Protein AF-A0A8T1VBS4-F1 (afdb_monomer_lite)

Sequence (219 aa):
MSSRSAPGSASKKKRKPLTSLSMLAPSSSMKAGGSSAQPIDLSRSASSTPKATPLKPLSARLLLPDRPVTYTPVDARPRRGSPGDVSEASTSEAVPPPHTWRDTRLDVRELMRAGAPFWDAVTEASEKRVRHNRFDRRELIRMVTSVIYCGMLDSTPWFAYVPEKYFDFGAQRVQSSSLDKSPPRWDSLPTHRSLSDSDSDSFMSWISSEASDDDSNDK

Radius of gyration: 33.37 Å; chains: 1; bounding box: 74×83×126 Å

Foldseek 3Di:
DDDDDDDDDDDDDDDDDDDDDDDDDDDDDDDDDDDDDDPPPPPPPPVPPPDADDADDLVVLLPFDLAAPQADADPADADDDDAAPDDLVVLQVLDDPPDGPLLDALQLSSVVSNVDRNVRSLVVQQDLDADRNSHDLVSLLLNSLQCSRQNCQNVGNNNSHHDPVSSVSSSCQSNDPPVPGRRRHHDHGDDPPDPPCVVVVVVVVVVVVVPPPDDDDDD

Secondary structure (DSSP, 8-state):
---------------------------------------------------PPPPPPHHHHHTS--S-SS-----PPPBPSSS-SS-HHHHHHTSPTT--TTTS-HHHHHHHHTT--HHHHHHHHHSSS--TTTSBHHHHHHHHHHHHHHT-STTSGGGGGS-HHHHHHHHHHHH-TT--SPPPP-PPPPP-----THHHHHHHHHHHHHT--------

pLDDT: mean 75.81, std 22.53, range [29.44, 96.94]

Structure (mmCIF, N/CA/C/O backbone):
data_AF-A0A8T1VBS4-F1
#
_entry.id   AF-A0A8T1VBS4-F1
#
loop_
_atom_site.group_PDB
_atom_site.id
_atom_site.type_symbol
_atom_site.label_atom_id
_atom_site.label_alt_id
_atom_site.label_comp_id
_atom_site.label_asym_id
_atom_site.label_entity_id
_atom_site.label_seq_id
_atom_site.pdbx_PDB_ins_code
_atom_site.Cartn_x
_atom_site.Cartn_y
_atom_site.Cartn_z
_atom_site.occupancy
_atom_site.B_iso_or_equiv
_atom_site.auth_seq_id
_atom_site.auth_comp_id
_atom_site.auth_asym_id
_atom_site.auth_atom_id
_atom_site.pdbx_PDB_model_num
ATOM 1 N N . MET A 1 1 ? 24.340 -41.731 60.147 1.00 39.44 1 MET A N 1
ATOM 2 C CA . MET A 1 1 ? 25.758 -42.110 59.957 1.00 39.44 1 MET A CA 1
ATOM 3 C C . MET A 1 1 ? 26.129 -41.594 58.568 1.00 39.44 1 MET A C 1
ATOM 5 O O . MET A 1 1 ? 25.568 -42.085 57.606 1.00 39.44 1 MET A O 1
ATOM 9 N N . SER A 1 2 ? 26.686 -40.382 58.441 1.00 40.34 2 SER A N 1
ATOM 10 C CA . SER A 1 2 ? 28.135 -40.083 58.539 1.00 40.34 2 SER A CA 1
ATOM 11 C C . SER A 1 2 ? 28.906 -40.853 57.449 1.00 40.34 2 SER A C 1
ATOM 13 O O . SER A 1 2 ? 28.834 -42.070 57.460 1.00 40.34 2 SER A O 1
ATOM 15 N N . SER A 1 3 ? 29.655 -40.280 56.496 1.00 40.97 3 SER A N 1
ATOM 16 C CA . SER A 1 3 ? 30.345 -38.983 56.436 1.00 40.97 3 SER A CA 1
ATOM 17 C C . SER A 1 3 ? 31.031 -38.763 55.064 1.00 40.97 3 SER A C 1
ATOM 19 O O . SER A 1 3 ? 31.517 -39.736 54.503 1.00 40.97 3 SER A O 1
ATOM 21 N N . ARG A 1 4 ? 31.226 -37.472 54.696 1.00 38.75 4 ARG A N 1
ATOM 22 C CA . ARG A 1 4 ? 32.442 -36.835 54.090 1.00 38.75 4 ARG A CA 1
ATOM 23 C C . ARG A 1 4 ? 32.839 -37.186 52.635 1.00 38.75 4 ARG A C 1
ATOM 25 O O . ARG A 1 4 ? 32.655 -38.307 52.209 1.00 38.75 4 ARG A O 1
ATOM 32 N N . SER A 1 5 ? 33.453 -36.328 51.805 1.00 39.84 5 SER A N 1
ATOM 33 C CA . SER A 1 5 ? 33.999 -34.954 51.889 1.00 39.84 5 SER A CA 1
ATOM 34 C C . SER A 1 5 ? 34.273 -34.423 50.454 1.00 39.84 5 SER A C 1
ATOM 36 O O . SER A 1 5 ? 34.592 -35.211 49.571 1.00 39.84 5 SER A O 1
ATOM 38 N N . ALA A 1 6 ? 34.207 -33.098 50.244 1.00 41.03 6 ALA A N 1
ATOM 39 C CA . ALA A 1 6 ? 34.775 -32.332 49.101 1.00 41.03 6 ALA A CA 1
ATOM 40 C C . ALA A 1 6 ? 36.261 -31.932 49.403 1.00 41.03 6 ALA A C 1
ATOM 42 O O . ALA A 1 6 ? 36.771 -32.497 50.376 1.00 41.03 6 ALA A O 1
ATOM 43 N N . PRO A 1 7 ? 36.970 -30.938 48.778 1.00 51.31 7 PRO A N 1
ATOM 44 C CA . PRO A 1 7 ? 36.738 -30.068 47.593 1.00 51.31 7 PRO A CA 1
ATOM 45 C C . PRO A 1 7 ? 38.018 -29.750 46.732 1.00 51.31 7 PRO A C 1
ATOM 47 O O . PRO A 1 7 ? 39.112 -30.226 47.013 1.00 51.31 7 PRO A O 1
ATOM 50 N N . GLY A 1 8 ? 37.913 -28.837 45.747 1.00 30.97 8 GLY A N 1
ATOM 51 C CA . GLY A 1 8 ? 39.036 -28.049 45.180 1.00 30.97 8 GLY A CA 1
ATOM 52 C C . GLY A 1 8 ? 38.796 -27.652 43.711 1.00 30.97 8 GLY A C 1
ATOM 53 O O . GLY A 1 8 ? 38.319 -28.471 42.947 1.00 30.97 8 GLY A O 1
ATOM 54 N N . SER A 1 9 ? 39.058 -26.446 43.200 1.00 36.69 9 SER A N 1
ATOM 55 C CA . SER A 1 9 ? 39.728 -25.266 43.740 1.00 36.69 9 SER A CA 1
ATOM 56 C C . SER A 1 9 ? 39.273 -24.012 42.973 1.00 36.69 9 SER A C 1
ATOM 58 O O . SER A 1 9 ? 38.882 -24.075 41.809 1.00 36.69 9 SER A O 1
ATOM 60 N N . ALA A 1 10 ? 39.326 -22.870 43.653 1.00 38.56 10 ALA A N 1
ATOM 61 C CA . ALA A 1 10 ? 38.987 -21.544 43.155 1.00 38.56 10 ALA A CA 1
ATOM 62 C C . ALA A 1 10 ? 40.223 -20.821 42.595 1.00 38.56 10 ALA A C 1
ATOM 64 O O . ALA A 1 10 ? 41.311 -20.986 43.136 1.00 38.56 10 ALA A O 1
ATOM 65 N N . SER A 1 11 ? 40.028 -19.897 41.647 1.00 41.53 11 SER A N 1
ATOM 66 C CA . SER A 1 11 ? 40.979 -18.801 41.410 1.00 41.53 11 SER A CA 1
ATOM 67 C C . SER A 1 11 ? 40.260 -17.456 41.365 1.00 41.53 11 SER A C 1
ATOM 69 O O . SER A 1 11 ? 39.277 -17.247 40.660 1.00 41.53 11 SER A O 1
ATOM 71 N N . LYS A 1 12 ? 40.750 -16.564 42.224 1.00 41.03 12 LYS A N 1
ATOM 72 C CA . LYS A 1 12 ? 40.219 -15.260 42.622 1.00 41.03 12 LYS A CA 1
ATOM 73 C C . LYS A 1 12 ? 41.040 -14.136 41.977 1.00 41.03 12 LYS A C 1
ATOM 75 O O . LYS A 1 12 ? 42.257 -14.224 41.955 1.00 41.03 12 LYS A O 1
ATOM 80 N N . LYS A 1 13 ? 40.344 -13.021 41.710 1.00 40.41 13 LYS A N 1
ATOM 81 C CA . LYS A 1 13 ? 40.754 -11.610 41.915 1.00 40.41 13 LYS A CA 1
ATOM 82 C C . LYS A 1 13 ? 41.977 -11.072 41.146 1.00 40.41 13 LYS A C 1
ATOM 84 O O . LYS A 1 13 ? 43.098 -11.447 41.450 1.00 40.41 13 LYS A O 1
ATOM 89 N N . LYS A 1 14 ? 41.790 -9.905 40.509 1.00 42.44 14 LYS A N 1
ATOM 90 C CA . LYS A 1 14 ? 42.261 -8.623 41.087 1.00 42.44 14 LYS A CA 1
ATOM 91 C C . LYS A 1 14 ? 41.573 -7.410 40.449 1.00 42.44 14 LYS A C 1
ATOM 93 O O . LYS A 1 14 ? 41.283 -7.394 39.264 1.00 42.44 14 LYS A O 1
ATOM 98 N N . ARG A 1 15 ? 41.272 -6.415 41.287 1.00 42.59 15 ARG A N 1
ATOM 99 C CA . ARG A 1 15 ? 40.640 -5.124 40.975 1.00 42.59 15 ARG A CA 1
ATOM 100 C C . ARG A 1 15 ? 41.685 -4.008 41.144 1.00 42.59 15 ARG A C 1
ATOM 102 O O . ARG A 1 15 ? 42.408 -4.084 42.134 1.00 42.59 15 ARG A O 1
ATOM 109 N N . LYS A 1 16 ? 41.554 -2.943 40.325 1.00 42.84 16 LYS A N 1
ATOM 110 C CA . LYS A 1 16 ? 41.879 -1.507 40.586 1.00 42.84 16 LYS A CA 1
ATOM 111 C C . LYS A 1 16 ? 43.382 -1.130 40.700 1.00 42.84 16 LYS A C 1
ATOM 113 O O . LYS A 1 16 ? 44.160 -2.031 40.992 1.00 42.84 16 LYS A O 1
ATOM 118 N N . PRO A 1 17 ? 43.803 0.155 40.521 1.00 46.50 17 PRO A N 1
ATOM 119 C CA . PRO A 1 17 ? 43.036 1.401 40.736 1.00 46.50 17 PRO A CA 1
ATOM 120 C C . PRO A 1 17 ? 43.201 2.554 39.709 1.00 46.50 17 PRO A C 1
ATOM 122 O O . PRO A 1 17 ? 43.950 2.469 38.746 1.00 46.50 17 PRO A O 1
ATOM 125 N N . LEU A 1 18 ? 42.426 3.620 39.965 1.00 46.25 18 LEU A N 1
ATOM 126 C CA . LEU A 1 18 ? 42.502 4.979 39.410 1.00 46.25 18 LEU A CA 1
ATOM 127 C C . LEU A 1 18 ? 43.705 5.739 39.996 1.00 46.25 18 LEU A C 1
ATOM 129 O O . LEU A 1 18 ? 43.955 5.622 41.197 1.00 46.25 18 LEU A O 1
ATOM 133 N N . THR A 1 19 ? 44.331 6.603 39.195 1.00 42.88 19 THR A N 1
ATOM 134 C CA . THR A 1 19 ? 45.266 7.638 39.666 1.00 42.88 19 THR A CA 1
ATOM 135 C C . THR A 1 19 ? 45.012 8.947 38.920 1.00 42.88 19 THR A C 1
ATOM 137 O O . THR A 1 19 ? 44.577 8.948 37.772 1.00 42.88 19 THR A O 1
ATOM 140 N N . SER A 1 20 ? 45.229 10.049 39.628 1.00 34.66 20 SER A N 1
ATOM 141 C CA . SER A 1 20 ? 44.733 11.401 39.381 1.00 34.66 20 SER A CA 1
ATOM 142 C C . SER A 1 20 ? 45.892 12.413 39.329 1.00 34.66 20 SER A C 1
ATOM 144 O O . SER A 1 20 ? 46.939 12.142 39.908 1.00 34.66 20 SER A O 1
ATOM 146 N N . LEU A 1 21 ? 45.609 13.590 38.747 1.00 39.00 21 LEU A N 1
ATOM 147 C CA . LEU A 1 21 ? 46.205 14.930 38.956 1.00 39.00 21 LEU A CA 1
ATOM 148 C C . LEU A 1 21 ? 47.600 15.292 38.373 1.00 39.00 21 LEU A C 1
ATOM 150 O O . LEU A 1 21 ? 48.641 14.950 38.915 1.00 39.00 21 LEU A O 1
ATOM 154 N N . SER A 1 22 ? 47.525 16.190 37.377 1.00 35.88 22 SER A N 1
ATOM 155 C CA . SER A 1 22 ? 48.050 17.576 37.374 1.00 35.88 22 SER A CA 1
ATOM 156 C C . SER A 1 22 ? 49.455 17.947 36.872 1.00 35.88 22 SER A C 1
ATOM 158 O O . SER A 1 22 ? 50.458 17.347 37.230 1.00 35.88 22 SER A O 1
ATOM 160 N N . MET A 1 23 ? 49.441 19.129 36.226 1.00 35.50 23 MET A N 1
ATOM 161 C CA . MET A 1 23 ? 50.375 20.269 36.299 1.00 35.50 23 MET A CA 1
ATOM 162 C C . MET A 1 23 ? 51.338 20.549 35.120 1.00 35.50 23 MET A C 1
ATOM 164 O O . MET A 1 23 ? 52.154 19.721 34.741 1.00 35.50 23 MET A O 1
ATOM 168 N N . LEU A 1 24 ? 51.295 21.839 34.730 1.00 36.97 24 LEU A N 1
ATOM 169 C CA . LEU A 1 24 ? 52.357 22.747 34.249 1.00 36.97 24 LEU A CA 1
ATOM 170 C C . LEU A 1 24 ? 52.541 22.997 32.737 1.00 36.97 24 LEU A C 1
ATOM 172 O O . LEU A 1 24 ? 52.867 22.124 31.942 1.00 36.97 24 LEU A O 1
ATOM 176 N N . ALA A 1 25 ? 52.383 24.285 32.404 1.00 40.47 25 ALA A N 1
ATOM 177 C CA . ALA A 1 25 ? 52.847 24.972 31.201 1.00 40.47 25 ALA A CA 1
ATOM 178 C C . ALA A 1 25 ? 54.388 25.084 31.156 1.00 40.47 25 ALA A C 1
ATOM 180 O O . ALA A 1 25 ? 55.057 24.851 32.165 1.00 40.47 25 ALA A O 1
ATOM 181 N N . PRO A 1 26 ? 54.949 25.554 30.027 1.00 44.84 26 PRO A N 1
ATOM 182 C CA . PRO A 1 26 ? 55.538 26.895 30.069 1.00 44.84 26 PRO A CA 1
ATOM 183 C C . PRO A 1 26 ? 55.244 27.773 28.837 1.00 44.84 26 PRO A C 1
ATOM 185 O O . PRO A 1 26 ? 54.874 27.315 27.761 1.00 44.84 26 PRO A O 1
ATOM 188 N N . SER A 1 27 ? 55.430 29.073 29.063 1.00 35.38 27 SER A N 1
ATOM 189 C CA . SER A 1 27 ? 55.359 30.197 28.126 1.00 35.38 27 SER A CA 1
ATOM 190 C C . SER A 1 27 ? 56.687 30.402 27.384 1.00 35.38 27 SER A C 1
ATOM 192 O O . SER A 1 27 ? 57.745 30.244 27.989 1.00 35.38 27 SER A O 1
ATOM 194 N N . SER A 1 28 ? 56.637 30.849 26.124 1.00 35.75 28 SER A N 1
ATOM 195 C CA . SER A 1 28 ? 57.655 31.739 25.541 1.00 35.75 28 SER A CA 1
ATOM 196 C C . SER A 1 28 ? 57.111 32.460 24.300 1.00 35.75 28 SER A C 1
ATOM 198 O O . SER A 1 28 ? 56.773 31.847 23.293 1.00 35.75 28 SER A O 1
ATOM 200 N N . SER A 1 29 ? 57.059 33.784 24.425 1.00 34.34 29 SER A N 1
ATOM 201 C CA . SER A 1 29 ? 56.726 34.841 23.458 1.00 34.34 29 SER A CA 1
ATOM 202 C C . SER A 1 29 ? 57.630 34.851 22.217 1.00 34.34 29 SER A C 1
ATOM 204 O O . SER A 1 29 ? 58.771 34.464 22.386 1.00 34.34 29 SER A O 1
ATOM 206 N N . MET A 1 30 ? 57.168 35.339 21.048 1.00 37.66 30 MET A N 1
ATOM 207 C CA . MET A 1 30 ? 57.849 36.281 20.116 1.00 37.66 30 MET A CA 1
ATOM 208 C C . MET A 1 30 ? 56.805 36.820 19.103 1.00 37.66 30 MET A C 1
ATOM 210 O O . MET A 1 30 ? 55.855 36.126 18.754 1.00 37.66 30 MET A O 1
ATOM 214 N N . LYS A 1 31 ? 56.964 38.063 18.636 1.00 33.16 31 LYS A N 1
ATOM 215 C CA . LYS A 1 31 ? 55.944 38.916 17.993 1.00 33.16 31 LYS A CA 1
ATOM 216 C C . LYS A 1 31 ? 56.292 39.240 16.522 1.00 33.16 31 LYS A C 1
ATOM 218 O O . LYS A 1 31 ? 57.464 39.394 16.211 1.00 33.16 31 LYS A O 1
ATOM 223 N N . ALA A 1 32 ? 55.241 39.535 15.742 1.00 30.94 32 ALA A N 1
ATOM 224 C CA . ALA A 1 32 ? 55.148 40.470 14.598 1.00 30.94 32 ALA A CA 1
ATOM 225 C C . ALA A 1 32 ? 55.436 40.001 13.150 1.00 30.94 32 ALA A C 1
ATOM 227 O O . ALA A 1 32 ? 56.453 39.388 12.859 1.00 30.94 32 ALA A O 1
ATOM 228 N N . GLY A 1 33 ? 54.563 40.459 12.235 1.00 29.44 33 GLY A N 1
ATOM 229 C CA . GLY A 1 33 ? 54.845 40.651 10.802 1.00 29.44 33 GLY A CA 1
ATOM 230 C C . GLY A 1 33 ? 53.777 40.072 9.872 1.00 29.44 33 GLY A C 1
ATOM 231 O O . GLY A 1 33 ? 53.717 38.864 9.707 1.00 29.44 33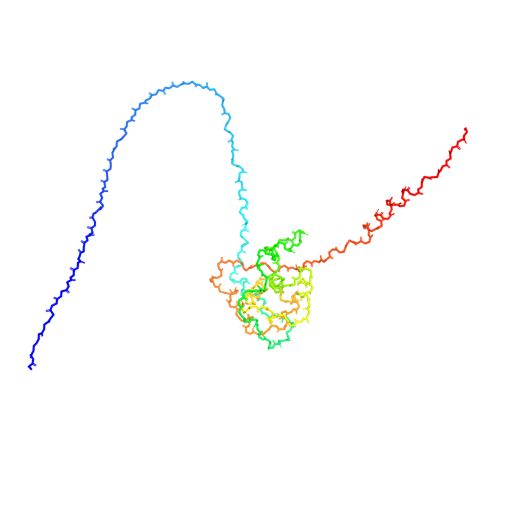 GLY A O 1
ATOM 232 N N . GLY A 1 34 ? 52.915 40.914 9.293 1.00 32.38 34 GLY A N 1
ATOM 233 C CA . GLY A 1 34 ? 51.738 40.495 8.521 1.00 32.38 34 GLY A CA 1
ATOM 234 C C . GLY A 1 34 ? 51.971 40.250 7.027 1.00 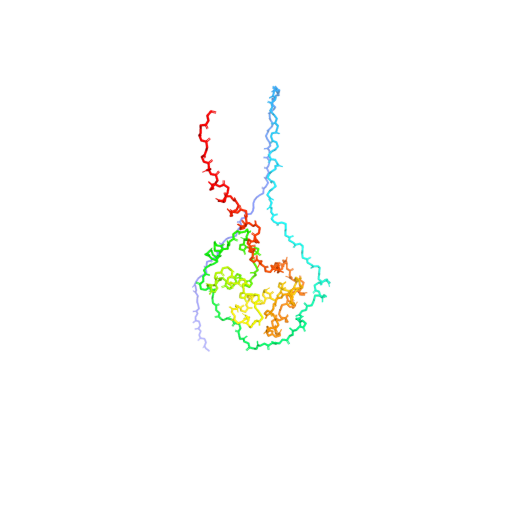32.38 34 GLY A C 1
ATOM 235 O O . GLY A 1 34 ? 52.971 40.688 6.477 1.00 32.38 34 GLY A O 1
ATOM 236 N N . SER A 1 35 ? 50.999 39.597 6.379 1.00 34.41 35 SER A N 1
ATOM 237 C CA . SER A 1 35 ? 50.414 39.987 5.083 1.00 34.41 35 SER A CA 1
ATOM 238 C C . SER A 1 35 ? 49.360 38.956 4.644 1.00 34.41 35 SER A C 1
ATOM 240 O O . SER A 1 35 ? 49.640 37.766 4.570 1.00 34.41 35 SER A O 1
ATOM 242 N N . SER A 1 36 ? 48.146 39.450 4.382 1.00 45.50 36 SER A N 1
ATOM 243 C CA . SER A 1 36 ? 47.132 38.943 3.443 1.00 45.50 36 SER A CA 1
ATOM 244 C C . SER A 1 36 ? 47.037 37.428 3.175 1.00 45.50 36 SER A C 1
ATOM 246 O O . SER A 1 36 ? 47.678 36.909 2.264 1.00 45.50 36 SER A O 1
ATOM 248 N N . ALA A 1 37 ? 46.062 36.770 3.804 1.00 42.84 37 ALA A N 1
ATOM 249 C CA . ALA A 1 37 ? 45.349 35.651 3.186 1.00 42.84 37 ALA A CA 1
ATOM 250 C C . ALA A 1 37 ? 43.902 35.630 3.701 1.00 42.84 37 ALA A C 1
ATOM 252 O O . ALA A 1 37 ? 43.653 35.514 4.899 1.00 42.84 37 ALA A O 1
ATOM 253 N N . GLN A 1 38 ? 42.956 35.818 2.782 1.00 55.94 38 GLN A N 1
ATOM 254 C CA . GLN A 1 38 ? 41.514 35.731 3.010 1.00 55.94 38 GLN A CA 1
ATOM 255 C C . GLN A 1 38 ? 41.165 34.395 3.692 1.00 55.94 38 GLN A C 1
ATOM 257 O O . GLN A 1 38 ? 41.613 33.353 3.202 1.00 55.94 38 GLN A O 1
ATOM 262 N N . PRO A 1 39 ? 40.357 34.361 4.769 1.00 47.53 39 PRO A N 1
ATOM 263 C CA . PRO A 1 39 ? 39.786 33.105 5.217 1.00 47.53 39 PRO A CA 1
ATOM 264 C C . PRO A 1 39 ? 38.728 32.695 4.191 1.00 47.53 39 PRO A C 1
ATOM 266 O O . PRO A 1 39 ? 37.644 33.269 4.123 1.00 47.53 39 PRO A O 1
ATOM 269 N N . ILE A 1 40 ? 39.061 31.715 3.357 1.00 59.38 40 ILE A N 1
ATOM 270 C CA . ILE A 1 40 ? 38.069 30.935 2.619 1.00 59.38 40 ILE A CA 1
ATOM 271 C C . ILE A 1 40 ? 37.108 30.322 3.640 1.00 59.38 40 ILE A C 1
ATOM 273 O O . ILE A 1 40 ? 37.422 29.333 4.302 1.00 59.38 40 ILE A O 1
ATOM 277 N N . ASP A 1 41 ? 35.942 30.944 3.790 1.00 47.19 41 ASP A N 1
ATOM 278 C CA . ASP A 1 41 ? 34.824 30.361 4.512 1.00 47.19 41 ASP A CA 1
ATOM 279 C C . ASP A 1 41 ? 34.296 29.172 3.702 1.00 47.19 41 ASP A C 1
ATOM 281 O O . ASP A 1 41 ? 33.481 29.304 2.790 1.00 47.19 41 ASP A O 1
ATOM 285 N N . LEU A 1 42 ? 34.808 27.985 4.024 1.00 49.75 42 LEU A N 1
ATOM 286 C CA . LEU A 1 42 ? 34.336 26.710 3.488 1.00 49.75 42 LEU A CA 1
ATOM 287 C C . LEU A 1 42 ? 33.022 26.248 4.155 1.00 49.75 42 LEU A C 1
ATOM 289 O O . LEU A 1 42 ? 32.588 25.112 3.944 1.00 49.75 42 LEU A O 1
ATOM 293 N N . SER A 1 43 ? 32.331 2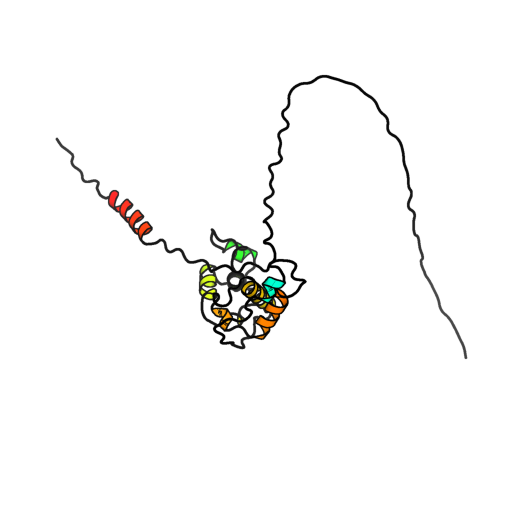7.103 4.918 1.00 55.19 43 SER A N 1
ATOM 294 C CA . SER A 1 43 ? 31.057 26.771 5.574 1.00 55.19 43 SER A CA 1
ATOM 295 C C . SER A 1 43 ? 29.858 26.875 4.637 1.00 55.19 43 SER A C 1
ATOM 297 O O . SER A 1 43 ? 28.863 27.527 4.942 1.00 55.19 43 SER A O 1
ATOM 299 N N . ARG A 1 44 ? 29.895 26.175 3.501 1.00 51.03 44 ARG A N 1
ATOM 300 C CA . ARG A 1 44 ? 28.674 25.809 2.763 1.00 51.03 44 ARG A CA 1
ATOM 301 C C . ARG A 1 44 ? 28.701 24.366 2.275 1.00 51.03 44 ARG A C 1
ATOM 303 O O . ARG A 1 44 ? 28.217 24.057 1.197 1.00 51.03 44 ARG A O 1
ATOM 310 N N . SER A 1 45 ? 29.162 23.452 3.124 1.00 46.16 45 SER A N 1
ATOM 311 C CA . SER A 1 45 ? 28.578 22.108 3.144 1.00 46.16 45 SER A CA 1
ATOM 312 C C . SER A 1 45 ? 27.369 22.125 4.071 1.00 46.16 45 SER A C 1
ATOM 314 O O . SER A 1 45 ? 27.406 21.619 5.191 1.00 46.16 45 SER A O 1
ATOM 316 N N . ALA A 1 46 ? 26.269 22.715 3.600 1.00 46.72 46 ALA A N 1
ATOM 317 C CA . ALA A 1 46 ? 24.967 22.312 4.103 1.00 46.72 46 ALA A CA 1
ATOM 318 C C . ALA A 1 46 ? 24.754 20.886 3.591 1.00 46.72 46 ALA A C 1
ATOM 320 O O . ALA A 1 46 ? 24.215 20.667 2.509 1.00 46.72 46 ALA A O 1
ATOM 321 N N . SER A 1 47 ? 25.261 19.916 4.355 1.00 42.84 47 SER A N 1
ATOM 322 C CA . SER A 1 47 ? 24.800 18.540 4.285 1.00 42.84 47 SER A CA 1
ATOM 323 C C . SER A 1 47 ? 23.282 18.611 4.380 1.00 42.84 47 SER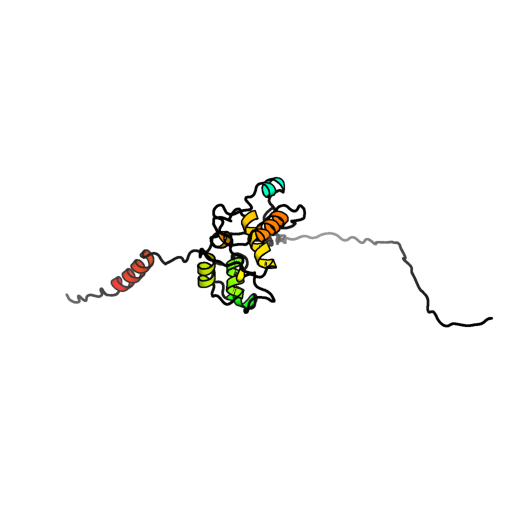 A C 1
ATOM 325 O O . SER A 1 47 ? 22.728 18.913 5.442 1.00 42.84 47 SER A O 1
ATOM 327 N N . SER A 1 48 ? 22.622 18.446 3.233 1.00 45.97 48 SER A N 1
ATOM 328 C CA . SER A 1 48 ? 21.174 18.351 3.127 1.00 45.97 48 SER A CA 1
ATOM 329 C C . SER A 1 48 ? 20.785 17.016 3.741 1.00 45.97 48 SER A C 1
ATOM 331 O O . SER A 1 48 ? 20.528 16.019 3.069 1.00 45.97 48 SER A O 1
ATOM 333 N N . THR A 1 49 ? 20.853 16.966 5.066 1.00 53.00 49 THR A N 1
ATOM 334 C CA . THR A 1 49 ? 20.207 15.917 5.828 1.00 53.00 49 THR A CA 1
ATOM 335 C C . THR A 1 49 ? 18.721 16.029 5.499 1.00 53.00 49 THR A C 1
ATOM 337 O O . THR A 1 49 ? 18.152 17.119 5.622 1.00 53.00 49 THR A O 1
ATOM 340 N N . PRO A 1 50 ? 18.081 14.956 5.005 1.00 50.50 50 PRO A N 1
ATOM 341 C CA . PRO A 1 50 ? 16.676 15.019 4.650 1.00 50.50 50 PRO A CA 1
ATOM 342 C C . PRO A 1 50 ? 15.902 15.413 5.905 1.00 50.50 50 PRO A C 1
ATOM 344 O O . PRO A 1 50 ? 15.953 14.724 6.927 1.00 50.50 50 PRO A O 1
ATOM 347 N N . LYS A 1 51 ? 15.235 16.569 5.840 1.00 54.44 51 LYS A N 1
ATOM 348 C CA . LYS A 1 51 ? 14.442 17.123 6.934 1.00 54.44 51 LYS A CA 1
ATOM 349 C C . LYS A 1 51 ? 13.389 16.085 7.307 1.00 54.44 51 LYS A C 1
ATOM 351 O O . LYS A 1 51 ? 12.464 15.841 6.535 1.00 54.44 51 LYS A O 1
ATOM 356 N N . ALA A 1 52 ? 13.562 15.437 8.459 1.00 61.38 52 ALA A N 1
ATOM 357 C CA . ALA A 1 52 ? 12.602 14.464 8.955 1.00 61.38 52 ALA A CA 1
ATOM 358 C C . ALA A 1 52 ? 11.224 15.133 9.010 1.00 61.38 52 ALA A C 1
ATOM 360 O O . ALA A 1 52 ? 11.070 16.184 9.637 1.00 61.38 52 ALA A O 1
ATOM 361 N N . THR A 1 53 ? 10.239 14.564 8.311 1.00 69.69 53 THR A N 1
ATOM 362 C CA . THR A 1 53 ? 8.876 15.095 8.336 1.00 69.69 53 THR A CA 1
ATOM 363 C C . THR A 1 53 ? 8.372 15.054 9.779 1.00 69.69 53 THR A C 1
ATOM 365 O O . THR A 1 53 ? 8.416 13.981 10.393 1.00 69.69 53 THR A O 1
ATOM 368 N N . PRO A 1 54 ? 7.917 16.189 10.340 1.00 82.88 54 PRO A N 1
ATOM 369 C CA . PRO A 1 54 ? 7.398 16.219 11.696 1.00 82.88 54 PRO A CA 1
ATOM 370 C C . PRO A 1 54 ? 6.258 15.217 11.870 1.00 82.88 54 PRO A C 1
ATOM 372 O O . PRO A 1 54 ? 5.378 15.083 11.016 1.00 82.88 54 PRO A O 1
ATOM 375 N N . LEU A 1 55 ? 6.279 14.512 12.995 1.00 91.88 55 LEU A N 1
ATOM 376 C CA . LEU A 1 55 ? 5.190 13.642 13.403 1.00 91.88 55 LEU A CA 1
ATOM 377 C C . LEU A 1 55 ? 3.922 14.454 13.670 1.00 91.88 55 LEU A C 1
ATOM 379 O O . LEU A 1 55 ? 3.970 15.476 14.354 1.00 91.88 55 LEU A O 1
ATOM 383 N N . LYS A 1 56 ? 2.773 13.961 13.197 1.00 92.88 56 LYS A N 1
ATOM 384 C CA . LYS A 1 56 ? 1.467 14.479 13.612 1.00 92.88 56 LYS A CA 1
ATOM 385 C C . LYS A 1 56 ? 1.348 14.339 15.140 1.00 92.88 56 LYS A C 1
ATOM 387 O O . LYS A 1 56 ? 1.724 13.289 15.675 1.00 92.88 56 LYS A O 1
ATOM 392 N N . PRO A 1 57 ? 0.829 15.350 15.858 1.00 94.25 57 PRO A N 1
ATOM 393 C CA . PRO A 1 57 ? 0.615 15.239 17.297 1.00 94.25 57 PRO A CA 1
ATOM 394 C C . PRO A 1 57 ? -0.386 14.119 17.606 1.00 94.25 57 PRO A C 1
ATOM 396 O O . PRO A 1 57 ? -1.242 13.798 16.780 1.00 94.25 57 PR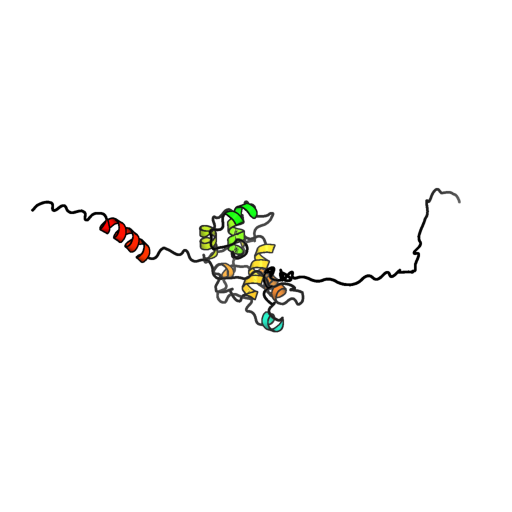O A O 1
ATOM 399 N N . LEU A 1 58 ? -0.293 13.527 18.802 1.00 94.00 58 LEU A N 1
ATOM 400 C CA . LEU A 1 58 ? -1.165 12.421 19.219 1.00 94.00 58 LEU A CA 1
ATOM 401 C C . LEU A 1 58 ? -2.649 12.793 19.088 1.00 94.00 58 LEU A C 1
ATOM 403 O O . LEU A 1 58 ? -3.420 12.011 18.542 1.00 94.00 58 LEU A O 1
ATOM 407 N N . SER A 1 59 ? -3.032 14.004 19.500 1.00 95.00 59 SER A N 1
ATOM 408 C CA . SER A 1 59 ? -4.408 14.505 19.382 1.00 95.00 59 SER A CA 1
ATOM 409 C C . SER A 1 59 ? -4.934 14.464 17.945 1.00 95.00 59 SER A C 1
ATOM 411 O O . SER A 1 59 ? -6.046 14.006 17.717 1.00 95.00 59 SER A O 1
ATOM 413 N N . ALA A 1 60 ? -4.123 14.867 16.963 1.00 94.88 60 ALA A N 1
ATOM 414 C CA . ALA A 1 60 ? -4.496 14.783 15.553 1.00 94.88 60 ALA A CA 1
ATOM 415 C C . ALA A 1 60 ? -4.553 13.331 15.058 1.00 94.88 60 ALA A C 1
ATOM 417 O O . ALA A 1 60 ? -5.391 12.996 14.230 1.00 94.88 60 ALA A O 1
ATOM 418 N N . ARG A 1 61 ? -3.673 12.461 15.568 1.00 95.69 61 ARG A N 1
ATOM 419 C CA . ARG A 1 61 ? -3.620 11.039 15.195 1.00 95.69 61 ARG A CA 1
ATOM 420 C C . ARG A 1 61 ? -4.844 10.256 15.678 1.00 95.69 61 ARG A C 1
ATOM 422 O O . ARG A 1 61 ? -5.253 9.326 14.994 1.00 95.69 61 ARG A O 1
ATOM 429 N N . LEU A 1 62 ? -5.434 10.641 16.811 1.00 95.19 62 LEU A N 1
ATOM 430 C CA . LEU A 1 62 ? -6.670 10.041 17.332 1.00 95.19 62 LEU A CA 1
ATOM 431 C C . LEU A 1 62 ? -7.907 10.351 16.476 1.00 95.19 62 LEU A C 1
ATOM 433 O O . LEU A 1 62 ? -8.875 9.606 16.539 1.00 95.19 62 LEU A O 1
ATOM 437 N N . LEU A 1 63 ? -7.879 11.431 15.691 1.00 96.19 63 LEU A N 1
ATOM 438 C CA . LEU A 1 63 ? -8.998 11.859 14.842 1.00 96.19 63 LEU A CA 1
ATOM 439 C C . LEU A 1 63 ? -8.930 11.292 13.415 1.00 96.19 63 LEU A C 1
ATOM 441 O O . LEU A 1 63 ? -9.784 11.609 12.590 1.00 96.19 63 LEU A O 1
ATOM 445 N N . LEU A 1 64 ? -7.898 10.510 13.090 1.00 95.44 64 LEU A N 1
ATOM 446 C CA . LEU A 1 64 ? -7.737 9.956 11.750 1.00 95.44 64 LEU A CA 1
ATOM 447 C C . LEU A 1 64 ? -8.760 8.839 11.501 1.00 95.44 64 LEU A C 1
ATOM 449 O O . LEU A 1 64 ? -8.898 7.964 12.357 1.00 95.44 64 LEU A O 1
ATOM 453 N N . PRO A 1 65 ? -9.418 8.814 10.326 1.00 94.62 65 PRO A N 1
ATOM 454 C CA . PRO A 1 65 ? -10.228 7.676 9.918 1.00 94.62 65 PRO A CA 1
ATOM 455 C C . PRO A 1 65 ? -9.379 6.407 9.882 1.00 94.62 65 PRO A C 1
ATOM 457 O O . PRO A 1 65 ? -8.290 6.392 9.302 1.00 94.62 65 PRO A O 1
ATOM 460 N N . ASP A 1 66 ? -9.884 5.340 10.486 1.00 94.44 66 ASP A N 1
ATOM 461 C CA . ASP A 1 66 ? -9.204 4.050 10.582 1.00 94.44 66 ASP A CA 1
ATOM 462 C C . ASP A 1 66 ? -9.914 2.937 9.798 1.00 94.44 66 ASP A C 1
ATOM 464 O O . ASP A 1 66 ? -9.447 1.795 9.789 1.00 94.44 66 ASP A O 1
ATOM 468 N N . ARG A 1 67 ? -11.025 3.262 9.123 1.00 94.62 67 ARG A N 1
ATOM 469 C CA . ARG A 1 67 ? -11.788 2.361 8.255 1.00 94.62 67 ARG A CA 1
ATOM 470 C C . ARG A 1 67 ? -12.093 3.019 6.910 1.00 94.62 67 ARG A C 1
ATOM 472 O O . ARG A 1 67 ? -12.376 4.217 6.878 1.00 94.62 67 ARG A O 1
ATOM 479 N N . PRO A 1 68 ? -12.027 2.258 5.804 1.00 93.00 68 PRO A N 1
ATOM 480 C CA . PRO A 1 68 ? -12.503 2.741 4.516 1.00 93.00 68 PRO A CA 1
ATOM 481 C C . PRO A 1 68 ? -14.025 2.926 4.558 1.00 93.00 68 PRO A C 1
ATOM 483 O O . PRO A 1 68 ? -14.733 2.156 5.210 1.00 93.00 68 PRO A O 1
ATOM 486 N N . VAL A 1 69 ? -14.531 3.916 3.827 1.00 92.56 69 VAL A N 1
ATOM 487 C CA . VAL A 1 69 ? -15.970 4.209 3.732 1.00 92.56 69 VAL A CA 1
ATOM 488 C C . VAL A 1 69 ? -16.702 3.068 3.032 1.00 92.56 69 VAL A C 1
ATOM 490 O O . VAL A 1 69 ? -17.775 2.645 3.455 1.00 92.56 69 VAL A O 1
ATOM 493 N N . THR A 1 70 ? -16.107 2.545 1.959 1.00 89.69 70 THR A N 1
ATOM 494 C CA . THR A 1 70 ? -16.607 1.346 1.280 1.00 89.69 70 THR A CA 1
ATOM 495 C C . THR A 1 70 ? -15.811 0.142 1.756 1.00 89.69 70 THR A C 1
ATOM 497 O O . THR A 1 70 ? -14.646 -0.015 1.387 1.00 89.69 70 THR A O 1
ATOM 500 N N . TYR A 1 71 ? -16.440 -0.716 2.559 1.00 92.31 71 TYR A N 1
ATOM 501 C CA . TYR A 1 71 ? -15.770 -1.851 3.181 1.00 92.31 71 TYR A CA 1
ATOM 502 C C . TYR A 1 71 ? -16.406 -3.187 2.789 1.00 92.31 71 TYR A C 1
ATOM 504 O O . TYR A 1 71 ? -17.572 -3.447 3.072 1.00 92.31 71 TYR A O 1
ATOM 512 N N . THR A 1 72 ? -15.623 -4.039 2.127 1.00 93.69 72 THR A N 1
ATOM 513 C CA . THR A 1 72 ? -16.018 -5.378 1.667 1.00 93.69 72 THR A CA 1
ATOM 514 C C . THR A 1 72 ? -14.897 -6.369 1.996 1.00 93.69 72 THR A C 1
ATOM 516 O O . THR A 1 72 ? -14.167 -6.788 1.091 1.00 93.69 72 THR A O 1
ATOM 519 N N . PRO A 1 73 ? -14.688 -6.699 3.285 1.00 91.94 73 PRO A N 1
ATOM 520 C CA . PRO A 1 73 ? -13.559 -7.512 3.711 1.00 91.94 73 PRO A CA 1
ATOM 521 C C . PRO A 1 73 ? -13.592 -8.901 3.089 1.00 91.94 73 PRO A C 1
ATOM 523 O O . PRO A 1 73 ? -14.638 -9.540 2.995 1.00 91.94 73 PRO A O 1
ATOM 526 N N . VAL A 1 74 ? -12.414 -9.393 2.723 1.00 93.56 74 VAL A N 1
ATOM 527 C CA . VAL A 1 74 ? -12.226 -10.761 2.244 1.00 93.56 74 VAL A CA 1
ATOM 528 C C . VAL A 1 74 ? -11.209 -11.429 3.149 1.00 93.56 74 VAL A C 1
ATOM 530 O O . VAL A 1 74 ? -10.101 -10.920 3.303 1.00 93.56 74 VAL A O 1
ATOM 533 N N . ASP A 1 75 ? -11.561 -12.571 3.739 1.00 89.25 75 ASP A N 1
ATOM 534 C CA . ASP A 1 75 ? -10.650 -13.320 4.610 1.00 89.25 75 ASP A CA 1
ATOM 535 C C . ASP A 1 75 ? -9.653 -14.143 3.782 1.00 89.25 75 ASP A C 1
ATOM 537 O O . ASP A 1 75 ? -9.693 -15.372 3.731 1.00 89.25 75 ASP A O 1
ATOM 541 N N . ALA A 1 76 ? -8.749 -13.448 3.091 1.00 89.94 76 ALA A N 1
ATOM 542 C CA . ALA A 1 76 ? -7.565 -14.059 2.513 1.00 89.94 76 ALA A CA 1
ATOM 543 C C . ALA A 1 76 ? -6.385 -13.881 3.474 1.00 89.94 76 ALA A C 1
ATOM 545 O O . ALA A 1 76 ? -6.180 -12.843 4.109 1.00 89.94 76 ALA A O 1
ATOM 546 N N . ARG A 1 77 ? -5.579 -14.931 3.621 1.00 88.12 77 ARG A N 1
ATOM 547 C CA . ARG A 1 77 ? -4.418 -14.866 4.509 1.00 88.12 77 ARG A CA 1
ATOM 548 C C . ARG A 1 77 ? -3.296 -14.069 3.834 1.00 88.12 77 ARG A C 1
ATOM 550 O O . ARG A 1 77 ? -2.998 -14.355 2.675 1.00 88.12 77 ARG A O 1
ATOM 557 N N . PRO A 1 78 ? -2.639 -13.132 4.546 1.00 87.69 78 PRO A N 1
ATOM 558 C CA . PRO A 1 78 ? -1.394 -12.533 4.076 1.00 87.69 78 PRO A CA 1
ATOM 559 C C . PRO A 1 78 ? -0.322 -13.588 3.815 1.00 87.69 78 PRO A C 1
ATOM 561 O O . PRO A 1 78 ? -0.355 -14.682 4.399 1.00 87.69 78 PRO A O 1
ATOM 564 N N . ARG A 1 79 ? 0.655 -13.230 2.984 1.00 87.19 79 ARG A N 1
ATOM 565 C CA . ARG A 1 79 ? 1.787 -14.084 2.630 1.00 87.19 79 ARG A CA 1
ATOM 566 C C . ARG A 1 79 ? 2.542 -14.521 3.892 1.00 87.19 79 ARG A C 1
ATOM 568 O O . ARG A 1 79 ? 2.719 -13.754 4.847 1.00 87.19 79 ARG A O 1
ATOM 575 N N . ARG A 1 80 ? 2.943 -15.797 3.923 1.00 80.06 80 ARG A N 1
ATOM 576 C CA . ARG A 1 80 ? 3.787 -16.373 4.981 1.00 80.06 80 ARG A CA 1
ATOM 577 C C . ARG A 1 80 ? 5.218 -16.509 4.469 1.00 80.06 80 ARG A C 1
ATOM 579 O O . ARG A 1 80 ? 5.444 -17.304 3.567 1.00 80.06 80 ARG A O 1
ATOM 586 N N . GLY A 1 81 ? 6.172 -15.858 5.129 1.00 63.72 81 GLY A N 1
ATOM 587 C CA . GLY A 1 81 ? 7.598 -16.169 4.978 1.00 63.72 81 GLY A CA 1
ATOM 588 C C . GLY A 1 81 ? 8.430 -15.109 4.256 1.00 63.72 81 GLY A C 1
ATOM 589 O O . GLY A 1 81 ? 7.933 -14.045 3.926 1.00 63.72 81 GLY A O 1
ATOM 590 N N . SER A 1 82 ? 9.721 -15.434 4.116 1.00 56.22 82 SER A N 1
ATOM 591 C CA . SER A 1 82 ? 10.869 -14.598 3.716 1.00 56.22 82 SER A CA 1
ATOM 592 C C . SER A 1 82 ? 10.676 -13.741 2.449 1.00 56.22 82 SER A C 1
ATOM 594 O O . SER A 1 82 ? 9.756 -14.008 1.675 1.00 56.22 82 SER A O 1
ATOM 596 N N . PRO A 1 83 ? 11.519 -12.701 2.250 1.00 61.38 83 PRO A N 1
ATOM 597 C CA . PRO A 1 83 ? 11.233 -11.555 1.388 1.00 61.38 83 PRO A CA 1
ATOM 598 C C . PRO A 1 83 ? 10.963 -11.967 -0.057 1.00 61.38 83 PRO A C 1
ATOM 600 O O . PRO A 1 83 ? 11.343 -13.065 -0.450 1.00 61.38 83 PRO A O 1
ATOM 603 N N . GLY A 1 84 ? 10.269 -11.104 -0.804 1.00 62.09 84 GLY A N 1
ATOM 604 C CA . GLY A 1 84 ? 9.890 -11.357 -2.193 1.00 62.09 84 GLY A CA 1
ATOM 605 C C . GLY A 1 84 ? 11.017 -11.957 -3.038 1.00 62.09 84 GLY A C 1
ATOM 606 O O . GLY A 1 84 ? 12.197 -11.779 -2.733 1.00 62.09 84 GLY A O 1
ATOM 607 N N . ASP A 1 85 ? 10.625 -12.692 -4.076 1.00 72.56 85 ASP A N 1
ATOM 608 C CA . ASP A 1 85 ? 11.498 -13.483 -4.952 1.00 72.56 85 ASP A CA 1
ATOM 609 C C . ASP A 1 85 ? 12.683 -12.682 -5.534 1.00 72.56 85 ASP A C 1
ATOM 611 O O . ASP A 1 85 ? 13.670 -13.259 -5.988 1.00 72.56 85 ASP A O 1
ATOM 615 N N . VAL A 1 86 ? 12.612 -11.348 -5.471 1.00 83.75 86 VAL A N 1
ATOM 616 C CA . VAL A 1 86 ? 13.612 -10.401 -5.957 1.00 83.75 86 VAL A CA 1
ATOM 617 C C . VAL A 1 86 ? 14.214 -9.566 -4.812 1.00 83.75 86 VAL A C 1
ATOM 619 O O . VAL A 1 86 ? 13.521 -9.063 -3.922 1.00 83.75 86 VAL A O 1
ATOM 622 N N . SER A 1 87 ? 15.539 -9.377 -4.848 1.00 88.81 87 SER A N 1
ATOM 623 C CA . SER A 1 87 ? 16.263 -8.565 -3.861 1.00 88.81 87 SER A CA 1
ATOM 624 C C . SER A 1 87 ? 15.901 -7.076 -3.951 1.00 88.81 87 SER A C 1
ATOM 626 O O . SER A 1 87 ? 15.587 -6.570 -5.029 1.00 88.81 87 SER A O 1
ATOM 628 N N . GLU A 1 88 ? 16.010 -6.348 -2.834 1.00 89.06 88 GLU A N 1
ATOM 629 C CA . GLU A 1 88 ? 15.734 -4.903 -2.813 1.00 89.06 88 GLU A CA 1
ATOM 630 C C . GLU A 1 88 ? 16.649 -4.115 -3.763 1.00 89.06 88 GLU A C 1
ATOM 632 O O . GLU A 1 88 ? 16.193 -3.180 -4.413 1.00 89.06 88 GLU A O 1
ATOM 637 N N . ALA A 1 89 ? 17.923 -4.508 -3.879 1.00 90.00 89 ALA A N 1
ATOM 638 C CA . ALA A 1 89 ? 18.881 -3.844 -4.762 1.00 90.00 89 ALA A CA 1
ATOM 639 C C . ALA A 1 89 ? 18.414 -3.911 -6.223 1.00 90.00 89 ALA A C 1
ATOM 641 O O . ALA A 1 89 ? 18.260 -2.876 -6.868 1.00 90.00 89 ALA A O 1
ATOM 642 N N . SER A 1 90 ? 18.069 -5.111 -6.698 1.00 89.56 90 SER A N 1
ATOM 643 C CA . SER A 1 90 ? 17.550 -5.307 -8.055 1.00 89.56 90 SER A CA 1
ATOM 644 C C . SER A 1 90 ? 16.219 -4.593 -8.291 1.00 89.56 90 SER A C 1
ATOM 646 O O . SER A 1 90 ? 16.034 -3.984 -9.340 1.00 89.56 90 SER A O 1
ATOM 648 N N . THR A 1 91 ? 15.293 -4.597 -7.324 1.00 92.25 91 THR A N 1
ATOM 649 C CA . THR A 1 91 ? 14.032 -3.856 -7.496 1.00 92.25 91 THR A CA 1
ATOM 650 C C . THR A 1 91 ? 14.242 -2.348 -7.474 1.00 92.25 91 THR A C 1
ATOM 652 O O . THR A 1 91 ? 13.506 -1.632 -8.140 1.00 92.25 91 THR A O 1
ATOM 655 N N . SER A 1 92 ? 15.232 -1.854 -6.724 1.00 92.81 92 SER A N 1
ATOM 656 C CA . SER A 1 92 ? 15.525 -0.423 -6.645 1.00 92.81 92 SER A CA 1
ATOM 657 C C . SER A 1 92 ? 16.101 0.135 -7.946 1.00 92.81 92 SER A C 1
ATOM 659 O O . SER A 1 92 ? 15.777 1.263 -8.303 1.00 92.81 92 SER A O 1
ATOM 661 N N . GLU A 1 93 ? 16.891 -0.664 -8.667 1.00 93.81 93 GLU A N 1
ATOM 662 C CA . GLU A 1 93 ? 17.450 -0.313 -9.978 1.00 93.81 93 GLU A CA 1
ATOM 663 C C . GLU A 1 93 ? 16.391 -0.360 -11.089 1.00 93.81 93 GLU A C 1
ATOM 665 O O . GLU A 1 93 ? 16.434 0.429 -12.027 1.00 93.81 93 GLU A O 1
ATOM 670 N N . ALA A 1 94 ? 15.384 -1.225 -10.947 1.00 93.62 94 ALA A N 1
ATOM 671 C CA . ALA A 1 94 ? 14.268 -1.330 -11.885 1.00 93.62 94 ALA A CA 1
ATOM 672 C C . ALA A 1 94 ? 13.238 -0.183 -11.780 1.00 93.62 94 ALA A C 1
ATOM 674 O O . ALA A 1 94 ? 12.269 -0.163 -12.542 1.00 93.62 94 ALA A O 1
ATOM 675 N N . VAL A 1 95 ? 13.395 0.753 -10.834 1.00 95.19 95 VAL A N 1
ATOM 676 C CA . VAL A 1 95 ? 12.512 1.924 -10.719 1.00 95.19 95 VAL A CA 1
ATOM 677 C C . VAL A 1 95 ? 12.905 2.965 -11.775 1.00 95.19 95 VAL A C 1
ATOM 679 O O . VAL A 1 95 ? 14.026 3.474 -11.737 1.00 95.19 95 VAL A O 1
ATOM 682 N N . PRO A 1 96 ? 12.001 3.339 -12.697 1.00 92.56 96 PRO A N 1
ATOM 683 C CA . PRO A 1 96 ? 12.313 4.310 -13.732 1.00 92.56 96 PRO A CA 1
ATOM 684 C C . PRO A 1 96 ? 12.396 5.736 -13.157 1.00 92.56 96 PRO A C 1
ATOM 686 O O . PRO A 1 96 ? 11.508 6.149 -12.396 1.00 92.56 96 PRO A O 1
ATOM 689 N N . PRO A 1 97 ? 13.386 6.547 -13.578 1.00 90.50 97 PRO A N 1
ATOM 690 C CA . PRO A 1 97 ? 13.393 7.981 -13.307 1.00 90.50 97 PRO A CA 1
ATOM 691 C C . PRO A 1 97 ? 12.088 8.652 -13.781 1.00 90.50 97 PRO A C 1
ATOM 693 O O . PRO A 1 97 ? 11.491 8.205 -14.762 1.00 90.50 97 PRO A O 1
ATOM 696 N N . PRO A 1 98 ? 11.611 9.719 -13.114 1.00 89.69 98 PRO A N 1
ATOM 697 C CA . PRO A 1 98 ? 12.220 10.426 -11.980 1.00 89.69 98 PRO A CA 1
ATOM 698 C C . PRO A 1 98 ? 11.940 9.786 -10.607 1.00 89.69 98 PRO A C 1
ATOM 700 O O . PRO A 1 98 ? 12.241 10.387 -9.577 1.00 89.69 98 PRO A O 1
ATOM 703 N N . HIS A 1 99 ? 11.331 8.601 -10.562 1.00 90.62 99 HIS A N 1
ATOM 704 C CA . HIS A 1 99 ? 10.936 7.957 -9.314 1.00 90.62 99 HIS A CA 1
ATOM 705 C C . HIS A 1 99 ? 12.155 7.352 -8.617 1.00 90.62 99 HIS A C 1
ATOM 707 O O . HIS A 1 99 ? 13.073 6.847 -9.259 1.00 90.62 99 HIS A O 1
ATOM 713 N N . THR A 1 100 ? 12.154 7.371 -7.285 1.00 92.81 100 THR A N 1
ATOM 714 C CA . THR A 1 100 ? 13.169 6.679 -6.487 1.00 92.81 100 THR A CA 1
ATOM 715 C C . THR A 1 100 ? 12.533 5.532 -5.719 1.00 92.81 100 THR A C 1
ATOM 717 O O . THR A 1 100 ? 11.355 5.575 -5.354 1.00 92.81 100 THR A O 1
ATOM 720 N N . TRP A 1 101 ? 13.324 4.509 -5.396 1.00 93.19 101 TRP A N 1
ATOM 721 C CA . TRP A 1 101 ? 12.861 3.412 -4.546 1.00 93.19 101 TRP A CA 1
ATOM 722 C C . TRP A 1 101 ? 12.301 3.898 -3.198 1.00 93.19 101 TRP A C 1
ATOM 724 O O . TRP A 1 101 ? 11.316 3.359 -2.698 1.00 93.19 101 TRP A O 1
ATOM 734 N N . ARG A 1 102 ? 12.893 4.944 -2.604 1.00 90.94 102 ARG A N 1
ATOM 735 C CA . ARG A 1 102 ? 12.442 5.479 -1.308 1.00 90.94 102 ARG A CA 1
ATOM 736 C C . ARG A 1 102 ? 11.091 6.177 -1.396 1.00 90.94 102 ARG A C 1
ATOM 738 O O . ARG A 1 102 ? 10.290 6.013 -0.474 1.00 90.94 102 ARG A O 1
ATOM 745 N N . ASP A 1 103 ? 10.856 6.887 -2.493 1.00 90.38 103 ASP A N 1
ATOM 746 C CA . ASP A 1 103 ? 9.617 7.632 -2.738 1.00 90.38 103 ASP A CA 1
ATOM 747 C C . ASP A 1 103 ? 8.510 6.738 -3.315 1.00 90.38 103 ASP A C 1
ATOM 749 O O . ASP A 1 103 ? 7.334 7.092 -3.289 1.00 90.38 103 ASP A O 1
ATOM 753 N N . THR A 1 104 ? 8.862 5.539 -3.786 1.00 92.94 104 THR A N 1
ATOM 754 C CA . THR A 1 104 ? 7.893 4.560 -4.280 1.00 92.94 104 THR A CA 1
ATOM 755 C C . THR A 1 104 ? 7.004 4.053 -3.137 1.00 92.94 104 THR A C 1
ATOM 757 O O . THR A 1 104 ? 7.473 3.661 -2.054 1.00 92.94 104 THR A O 1
ATOM 760 N N . ARG A 1 105 ? 5.690 4.027 -3.390 1.00 94.75 105 ARG A N 1
ATOM 761 C CA . ARG A 1 105 ? 4.673 3.548 -2.443 1.00 94.75 105 ARG A CA 1
ATOM 762 C C . ARG A 1 105 ? 4.980 2.114 -1.994 1.00 94.75 105 ARG A C 1
ATOM 764 O O . ARG A 1 105 ? 5.500 1.307 -2.761 1.00 94.75 105 ARG A O 1
ATOM 771 N N . LEU A 1 106 ? 4.717 1.803 -0.723 1.00 94.56 106 LEU A N 1
ATOM 772 C CA . LEU A 1 106 ? 5.135 0.526 -0.123 1.00 94.56 106 LEU A CA 1
ATOM 773 C C . LEU A 1 106 ? 4.516 -0.697 -0.808 1.00 94.56 106 LEU A C 1
ATOM 775 O O . LEU A 1 106 ? 5.188 -1.710 -0.947 1.00 94.56 106 LEU A O 1
ATOM 779 N N . ASP A 1 107 ? 3.256 -0.624 -1.225 1.00 95.38 107 ASP A N 1
ATOM 780 C CA . ASP A 1 107 ? 2.592 -1.732 -1.916 1.00 95.38 107 ASP A CA 1
ATOM 781 C C . ASP A 1 107 ? 3.199 -2.003 -3.295 1.00 95.38 107 ASP A C 1
ATOM 783 O O . ASP A 1 107 ? 3.457 -3.158 -3.615 1.00 95.38 107 ASP A O 1
ATOM 787 N N . VAL A 1 108 ? 3.532 -0.959 -4.059 1.00 95.50 108 VAL A N 1
ATOM 788 C CA . VAL A 1 108 ? 4.271 -1.083 -5.326 1.00 95.50 108 VAL A CA 1
ATOM 789 C C . VAL A 1 108 ? 5.634 -1.733 -5.092 1.00 95.50 108 VAL A C 1
ATOM 791 O O . VAL A 1 108 ? 5.997 -2.664 -5.803 1.00 95.50 108 VAL A O 1
ATOM 794 N N . ARG A 1 109 ? 6.368 -1.316 -4.051 1.00 94.44 109 ARG A N 1
ATOM 795 C CA . ARG A 1 109 ? 7.654 -1.938 -3.698 1.00 94.44 109 ARG A CA 1
ATOM 796 C C . ARG A 1 109 ? 7.524 -3.421 -3.387 1.00 94.44 109 ARG A C 1
ATOM 798 O O . ARG A 1 109 ? 8.319 -4.214 -3.877 1.00 94.44 109 ARG A O 1
ATOM 805 N N . GLU A 1 110 ? 6.538 -3.809 -2.587 1.00 93.56 110 GLU A N 1
ATOM 806 C CA . GLU A 1 110 ? 6.339 -5.220 -2.247 1.00 93.56 110 GLU A CA 1
ATOM 807 C C . GLU A 1 110 ? 5.875 -6.051 -3.455 1.00 93.56 110 GLU A C 1
ATOM 809 O O . GLU A 1 110 ? 6.285 -7.202 -3.589 1.00 93.56 110 GLU A O 1
ATOM 814 N N . LEU A 1 111 ? 5.102 -5.470 -4.377 1.00 94.12 111 LEU A N 1
ATOM 815 C CA . LEU A 1 111 ? 4.753 -6.113 -5.649 1.00 94.12 111 LEU A CA 1
ATOM 816 C C . LEU A 1 111 ? 5.974 -6.280 -6.563 1.00 94.12 111 LEU A C 1
ATOM 818 O O . LEU A 1 111 ? 6.162 -7.351 -7.138 1.00 94.12 111 LEU A O 1
ATOM 822 N N . MET A 1 112 ? 6.854 -5.278 -6.632 1.00 94.62 112 MET A N 1
ATOM 823 C CA . MET A 1 112 ? 8.120 -5.400 -7.359 1.00 94.62 112 MET A CA 1
ATOM 824 C C . MET A 1 112 ? 9.020 -6.478 -6.762 1.00 94.62 112 MET A C 1
ATOM 826 O O . MET A 1 112 ? 9.640 -7.253 -7.486 1.00 94.62 112 MET A O 1
ATOM 830 N N . ARG A 1 113 ? 9.057 -6.586 -5.430 1.00 91.38 113 ARG A N 1
ATOM 831 C CA . ARG A 1 113 ? 9.785 -7.666 -4.748 1.00 91.38 113 ARG A CA 1
ATOM 832 C C . ARG A 1 113 ? 9.176 -9.033 -5.032 1.00 91.38 113 ARG A C 1
ATOM 834 O O . ARG A 1 113 ? 9.908 -10.012 -5.031 1.00 91.38 113 ARG A O 1
ATOM 841 N N . ALA A 1 114 ? 7.878 -9.104 -5.316 1.00 89.88 114 ALA A N 1
ATOM 842 C CA . ALA A 1 114 ? 7.207 -10.307 -5.806 1.00 89.88 114 ALA A CA 1
ATOM 843 C C . ALA A 1 114 ? 7.413 -10.565 -7.318 1.00 89.88 114 ALA A C 1
ATOM 845 O O . ALA A 1 114 ? 6.794 -11.476 -7.862 1.00 89.88 114 ALA A O 1
ATOM 846 N N . GLY A 1 115 ? 8.260 -9.779 -7.995 1.00 90.75 115 GLY A N 1
ATOM 847 C CA . GLY A 1 115 ? 8.664 -9.987 -9.388 1.00 90.75 115 GLY A CA 1
ATOM 848 C C . GLY A 1 115 ? 7.902 -9.168 -10.432 1.00 90.75 115 GLY A C 1
ATOM 849 O O . GLY A 1 115 ? 8.177 -9.326 -11.619 1.00 90.75 115 GLY A O 1
ATOM 850 N N . ALA A 1 116 ? 6.970 -8.296 -10.037 1.00 93.06 116 ALA A N 1
ATOM 851 C CA . ALA A 1 116 ? 6.285 -7.422 -10.990 1.00 93.06 116 ALA A CA 1
ATOM 852 C C . ALA A 1 116 ? 7.210 -6.279 -11.464 1.00 93.06 116 ALA A C 1
ATOM 854 O O . ALA A 1 116 ? 7.901 -5.671 -10.641 1.00 93.06 116 ALA A O 1
ATOM 855 N N . PRO A 1 117 ? 7.231 -5.917 -12.759 1.00 94.19 117 PRO A N 1
ATOM 856 C CA . PRO A 1 117 ? 7.911 -4.699 -13.190 1.00 94.19 117 PRO A CA 1
ATOM 857 C C . PRO A 1 117 ? 7.184 -3.463 -12.638 1.00 94.19 117 PRO A C 1
ATOM 859 O O . PRO A 1 117 ? 6.016 -3.528 -12.257 1.00 94.19 117 PRO A O 1
ATOM 862 N N . PHE A 1 118 ? 7.867 -2.317 -12.591 1.00 95.19 118 PHE A N 1
ATOM 863 C CA . PHE A 1 118 ? 7.366 -1.113 -11.912 1.00 95.19 118 PHE A CA 1
ATOM 864 C C . PHE A 1 118 ? 5.954 -0.688 -12.356 1.00 95.19 118 PHE A C 1
ATOM 866 O O . PHE A 1 118 ? 5.082 -0.489 -11.512 1.00 95.19 118 PHE A O 1
ATOM 873 N N . TRP A 1 119 ? 5.703 -0.570 -13.664 1.00 95.50 119 TRP A N 1
ATOM 874 C CA . TRP A 1 119 ? 4.404 -0.109 -14.172 1.00 95.50 119 TRP A CA 1
ATOM 875 C C . TRP A 1 119 ? 3.286 -1.140 -14.001 1.00 95.50 119 TRP A C 1
ATOM 877 O O . TRP A 1 119 ? 2.148 -0.757 -13.714 1.00 95.50 119 TRP A O 1
ATOM 887 N N . ASP A 1 120 ? 3.606 -2.432 -14.067 1.00 95.06 120 ASP A N 1
ATOM 888 C CA . ASP A 1 120 ? 2.640 -3.484 -13.749 1.00 95.06 120 ASP A CA 1
ATOM 889 C C . ASP A 1 120 ? 2.321 -3.468 -12.257 1.00 95.06 120 ASP A C 1
ATOM 891 O O . ASP A 1 120 ? 1.157 -3.544 -11.893 1.00 95.06 120 ASP A O 1
ATOM 895 N N . ALA A 1 121 ? 3.315 -3.273 -11.386 1.00 95.25 121 ALA A N 1
ATOM 896 C CA . ALA A 1 121 ? 3.110 -3.140 -9.946 1.00 95.25 121 ALA A CA 1
ATOM 897 C C . ALA A 1 121 ? 2.243 -1.916 -9.594 1.00 95.25 121 ALA A C 1
ATOM 899 O O . ALA A 1 121 ? 1.379 -2.001 -8.720 1.00 95.25 121 ALA A O 1
ATOM 900 N N . VAL A 1 122 ? 2.434 -0.784 -10.281 1.00 95.38 122 VAL A N 1
ATOM 901 C CA . VAL A 1 122 ? 1.585 0.414 -10.141 1.00 95.38 122 VAL A CA 1
ATOM 902 C C . VAL A 1 122 ? 0.150 0.120 -10.577 1.00 95.38 122 VAL A C 1
ATOM 904 O O . VAL A 1 122 ? -0.789 0.420 -9.836 1.00 95.38 122 VAL A O 1
ATOM 907 N N . THR A 1 123 ? -0.023 -0.509 -11.739 1.00 95.12 123 THR A N 1
ATOM 908 C CA . THR A 1 123 ? -1.340 -0.908 -12.257 1.00 95.12 123 THR A CA 1
ATOM 909 C C . THR A 1 123 ? -2.020 -1.868 -11.284 1.00 95.12 123 THR A C 1
ATOM 911 O O . THR A 1 123 ? -3.137 -1.624 -10.823 1.00 95.12 123 THR A O 1
ATOM 914 N N . GLU A 1 124 ? -1.290 -2.891 -10.853 1.00 94.38 124 GLU A N 1
ATOM 915 C CA . GLU A 1 124 ? -1.727 -3.913 -9.916 1.00 94.38 124 GLU A CA 1
ATOM 916 C C . GLU A 1 124 ? -2.180 -3.282 -8.579 1.00 94.38 124 GLU A C 1
ATOM 918 O O . GLU A 1 124 ? -3.234 -3.640 -8.038 1.00 94.38 124 GLU A O 1
ATOM 923 N N . ALA A 1 125 ? -1.444 -2.290 -8.070 1.00 94.44 125 ALA A N 1
ATOM 924 C CA . ALA A 1 125 ? -1.763 -1.553 -6.846 1.00 94.44 125 ALA A CA 1
ATOM 925 C C . ALA A 1 125 ? -2.956 -0.583 -6.977 1.00 94.44 125 ALA A C 1
ATOM 927 O O . ALA A 1 125 ? -3.514 -0.158 -5.959 1.00 94.44 125 ALA A O 1
ATOM 928 N N . SER A 1 126 ? -3.344 -0.215 -8.200 1.00 93.62 126 SER A N 1
ATOM 929 C CA . SER A 1 126 ? -4.512 0.636 -8.478 1.00 93.62 126 SER A CA 1
ATOM 930 C C . SER A 1 126 ? -5.816 -0.152 -8.637 1.00 93.62 126 SER A C 1
ATOM 932 O O . SER A 1 126 ? -6.902 0.414 -8.530 1.00 93.62 126 SER A O 1
ATOM 934 N N . GLU A 1 127 ? -5.736 -1.465 -8.852 1.00 93.50 127 GLU A N 1
ATOM 935 C CA . GLU A 1 127 ? -6.915 -2.304 -9.048 1.00 93.50 127 GLU A CA 1
ATOM 936 C C . GLU A 1 127 ? -7.761 -2.457 -7.777 1.00 93.50 127 GLU A C 1
ATOM 938 O O . GLU A 1 127 ? -7.270 -2.689 -6.666 1.00 93.50 127 GLU A O 1
ATOM 943 N N . LYS A 1 128 ? -9.082 -2.457 -7.970 1.00 92.94 128 LYS A N 1
ATOM 944 C CA . LYS A 1 128 ? -10.071 -2.754 -6.932 1.00 92.94 128 LYS A CA 1
ATOM 945 C C . LYS A 1 128 ? -10.228 -4.272 -6.751 1.00 92.94 128 LYS A C 1
ATOM 947 O O . LYS A 1 128 ? -11.258 -4.853 -7.085 1.00 92.94 128 LYS A O 1
ATOM 952 N N . ARG A 1 129 ? -9.179 -4.928 -6.248 1.00 93.75 129 ARG A N 1
ATOM 953 C CA . ARG A 1 129 ? -9.137 -6.382 -6.012 1.00 93.75 129 ARG A CA 1
ATOM 954 C C . ARG A 1 129 ? -8.448 -6.717 -4.689 1.00 93.75 129 ARG A C 1
ATOM 956 O O . ARG A 1 129 ? -7.751 -5.894 -4.103 1.00 93.75 129 ARG A O 1
ATOM 963 N N . VAL A 1 130 ? -8.618 -7.952 -4.221 1.00 94.56 130 VAL A N 1
ATOM 964 C CA . VAL A 1 130 ? -7.882 -8.498 -3.074 1.00 94.56 130 VAL A CA 1
ATOM 965 C C . VAL A 1 130 ? -6.376 -8.483 -3.361 1.00 94.56 130 VAL A C 1
ATOM 967 O O . VAL A 1 130 ? -5.907 -9.182 -4.258 1.00 94.56 130 VAL A O 1
ATOM 970 N N . ARG A 1 131 ? -5.623 -7.688 -2.587 1.00 93.06 131 ARG A N 1
ATOM 971 C CA . ARG A 1 131 ? -4.149 -7.592 -2.670 1.00 93.06 131 ARG A CA 1
ATOM 972 C C . ARG A 1 131 ? -3.414 -7.968 -1.400 1.00 93.06 131 ARG A C 1
ATOM 974 O O . ARG A 1 131 ? -2.254 -8.358 -1.449 1.00 9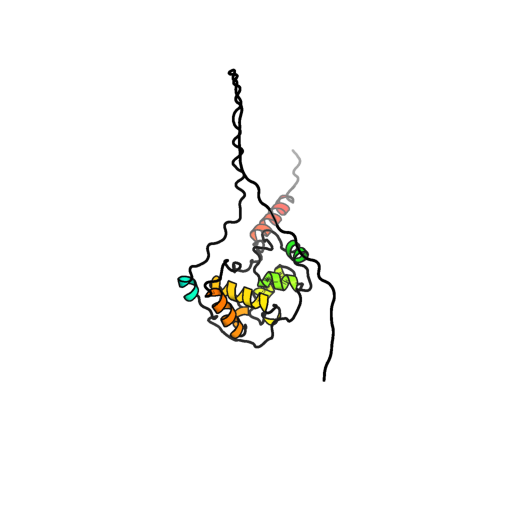3.06 131 ARG A O 1
ATOM 981 N N . HIS A 1 132 ? -4.079 -7.882 -0.255 1.00 92.69 132 HIS A N 1
ATOM 982 C CA . HIS A 1 132 ? -3.439 -8.066 1.046 1.00 92.69 132 HIS A CA 1
ATOM 983 C C . HIS A 1 132 ? -2.850 -9.471 1.262 1.00 92.69 132 HIS A C 1
ATOM 985 O O . HIS A 1 132 ? -2.025 -9.659 2.150 1.00 92.69 132 HIS A O 1
ATOM 991 N N . ASN A 1 133 ? -3.246 -10.448 0.443 1.00 92.00 133 ASN A N 1
ATOM 992 C CA . ASN A 1 133 ? -2.682 -11.795 0.400 1.00 92.00 133 ASN A CA 1
ATOM 993 C C . ASN A 1 133 ? -1.272 -11.859 -0.215 1.00 92.00 133 ASN A C 1
ATOM 995 O O . ASN A 1 133 ? -0.539 -12.805 0.062 1.00 92.00 133 ASN A O 1
ATOM 999 N N . ARG A 1 134 ? -0.878 -10.871 -1.029 1.00 91.25 134 ARG A N 1
ATOM 1000 C CA . ARG A 1 134 ? 0.472 -10.766 -1.610 1.00 91.25 134 ARG A CA 1
ATOM 1001 C C . ARG A 1 134 ? 1.504 -10.259 -0.609 1.00 91.25 134 ARG A C 1
ATOM 1003 O O . ARG A 1 134 ? 2.681 -10.571 -0.743 1.00 91.25 134 ARG A O 1
ATOM 1010 N N . PHE A 1 135 ? 1.066 -9.497 0.388 1.00 92.12 135 PHE A N 1
ATOM 1011 C CA . PHE A 1 135 ? 1.954 -8.843 1.340 1.00 92.12 135 PHE A CA 1
ATOM 1012 C C . PHE A 1 135 ? 2.208 -9.715 2.560 1.00 92.12 135 PHE A C 1
ATOM 1014 O O . PHE A 1 135 ? 1.308 -10.392 3.064 1.00 92.12 135 PHE A O 1
ATOM 1021 N N . ASP A 1 136 ? 3.428 -9.650 3.082 1.00 91.62 136 ASP A N 1
ATOM 1022 C CA . ASP A 1 136 ? 3.738 -10.246 4.373 1.00 91.62 136 ASP A CA 1
ATOM 1023 C C . ASP A 1 136 ? 2.975 -9.511 5.479 1.00 91.62 136 ASP A C 1
ATOM 1025 O O . ASP A 1 136 ? 2.781 -8.295 5.434 1.00 91.62 136 ASP A O 1
ATOM 1029 N N . ARG A 1 137 ? 2.595 -10.227 6.545 1.00 92.81 137 ARG A N 1
ATOM 1030 C CA . ARG A 1 137 ? 1.825 -9.643 7.661 1.00 92.81 137 ARG A CA 1
ATOM 1031 C C . ARG A 1 137 ? 2.449 -8.358 8.223 1.00 92.81 137 ARG A C 1
ATOM 1033 O O . ARG A 1 137 ? 1.723 -7.432 8.578 1.00 92.81 137 ARG A O 1
ATOM 1040 N N . ARG A 1 138 ? 3.780 -8.314 8.359 1.00 92.88 138 ARG A N 1
ATOM 1041 C CA . ARG A 1 138 ? 4.487 -7.142 8.898 1.00 92.88 138 ARG A CA 1
ATOM 1042 C C . ARG A 1 138 ? 4.349 -5.942 7.963 1.00 92.88 138 ARG A C 1
ATOM 1044 O O . ARG A 1 138 ? 4.058 -4.852 8.448 1.00 92.88 138 ARG A O 1
ATOM 1051 N N . GLU A 1 139 ? 4.544 -6.148 6.666 1.00 92.88 139 GLU A N 1
ATOM 1052 C CA . GLU A 1 139 ? 4.443 -5.080 5.674 1.00 92.88 139 GLU A CA 1
ATOM 1053 C C . GLU A 1 139 ? 2.996 -4.631 5.489 1.00 92.88 139 GLU A C 1
ATOM 1055 O O . GLU A 1 139 ? 2.747 -3.432 5.487 1.00 92.88 139 GLU A O 1
ATOM 1060 N N . LEU A 1 140 ? 2.024 -5.548 5.520 1.00 95.19 140 LEU A N 1
ATOM 1061 C CA . LEU A 1 140 ? 0.604 -5.189 5.519 1.00 95.19 140 LEU A CA 1
ATOM 1062 C C . LEU A 1 140 ? 0.256 -4.237 6.674 1.00 95.19 140 LEU A C 1
ATOM 1064 O O . LEU A 1 140 ? -0.366 -3.203 6.452 1.00 95.19 140 LEU A O 1
ATOM 1068 N N . ILE A 1 141 ? 0.703 -4.527 7.902 1.00 95.56 141 ILE A N 1
ATOM 1069 C CA . ILE A 1 141 ? 0.471 -3.629 9.047 1.00 95.56 141 ILE A CA 1
ATOM 1070 C C . ILE A 1 141 ? 1.151 -2.271 8.825 1.00 95.56 141 ILE A C 1
ATOM 1072 O O . ILE A 1 141 ? 0.572 -1.239 9.161 1.00 95.56 141 ILE A O 1
ATOM 1076 N N . ARG A 1 142 ? 2.365 -2.240 8.257 1.00 95.12 142 ARG A N 1
ATOM 1077 C CA . ARG A 1 142 ? 3.064 -0.981 7.941 1.00 95.12 142 ARG A CA 1
ATOM 1078 C C . ARG A 1 142 ? 2.311 -0.167 6.894 1.00 95.12 142 ARG A C 1
ATOM 1080 O O . ARG A 1 142 ? 2.159 1.032 7.095 1.00 95.12 142 ARG A O 1
ATOM 1087 N N . MET A 1 143 ? 1.798 -0.810 5.847 1.00 96.25 143 MET A N 1
ATOM 1088 C CA . MET A 1 143 ? 0.972 -0.170 4.827 1.00 96.25 143 MET A CA 1
ATOM 1089 C C . MET A 1 143 ? -0.292 0.418 5.449 1.00 96.25 143 MET A C 1
ATOM 1091 O O . MET A 1 143 ? -0.510 1.617 5.331 1.00 96.25 143 MET A O 1
ATOM 1095 N N . VAL A 1 144 ? -1.059 -0.375 6.204 1.00 96.81 144 VAL A N 1
ATOM 1096 C CA . VAL A 1 144 ? -2.273 0.099 6.894 1.00 96.81 144 VAL A CA 1
ATOM 1097 C C . VAL A 1 144 ? -1.965 1.285 7.814 1.00 96.81 144 VAL A C 1
ATOM 1099 O O . VAL A 1 144 ? -2.656 2.297 7.766 1.00 96.81 144 VAL A O 1
ATOM 1102 N N . THR A 1 145 ? -0.883 1.206 8.593 1.00 96.94 145 THR A N 1
ATOM 1103 C CA . THR A 1 145 ? -0.422 2.310 9.456 1.00 96.94 145 THR A CA 1
ATOM 1104 C C . THR A 1 145 ? -0.161 3.578 8.638 1.00 96.94 145 THR A C 1
ATOM 1106 O O . THR A 1 145 ? -0.612 4.656 9.017 1.00 96.94 145 THR A O 1
ATOM 1109 N N . SER A 1 146 ? 0.557 3.464 7.518 1.00 95.94 146 SER A N 1
ATOM 1110 C CA . SER A 1 146 ? 0.847 4.586 6.621 1.00 95.94 146 SER A CA 1
ATOM 1111 C C . SER A 1 146 ? -0.416 5.185 6.009 1.00 95.94 146 SER A C 1
ATOM 1113 O O . SER A 1 146 ? -0.550 6.404 5.984 1.00 95.94 146 SER A O 1
ATOM 1115 N N . VAL A 1 147 ? -1.355 4.355 5.555 1.00 96.44 147 VAL A N 1
ATOM 1116 C CA . VAL A 1 147 ? -2.585 4.819 4.898 1.00 96.44 147 VAL A CA 1
ATOM 1117 C C . VAL A 1 147 ? -3.504 5.546 5.870 1.00 96.44 147 VAL A C 1
ATOM 1119 O O . VAL A 1 147 ? -3.980 6.631 5.541 1.00 96.44 147 VAL A O 1
ATOM 1122 N N . ILE A 1 148 ? -3.687 5.006 7.079 1.00 96.81 148 ILE A N 1
ATOM 1123 C CA . ILE A 1 148 ? -4.417 5.681 8.163 1.00 96.81 148 ILE A CA 1
ATOM 1124 C C . ILE A 1 148 ? -3.721 7.003 8.496 1.00 96.81 148 ILE A C 1
ATOM 1126 O O . ILE A 1 148 ? -4.349 8.059 8.507 1.00 96.81 148 ILE A O 1
ATOM 1130 N N . TYR A 1 149 ? -2.399 6.970 8.705 1.00 96.19 149 TYR A N 1
ATOM 1131 C CA . TYR A 1 149 ? -1.628 8.164 9.045 1.00 96.19 149 TYR A CA 1
ATOM 1132 C C . TYR A 1 149 ? -1.732 9.257 7.976 1.00 96.19 149 TYR A C 1
ATOM 1134 O O . TYR A 1 149 ? -1.829 10.436 8.318 1.00 96.19 149 TYR A O 1
ATOM 1142 N N . CYS A 1 150 ? -1.720 8.895 6.695 1.00 94.44 150 CYS A N 1
ATOM 1143 C CA . CYS A 1 150 ? -1.839 9.828 5.577 1.00 94.44 150 CYS A CA 1
ATOM 1144 C C . CYS A 1 150 ? -3.288 10.224 5.252 1.00 94.44 150 CYS A C 1
ATOM 1146 O O . CYS A 1 150 ? -3.469 11.254 4.612 1.00 94.44 150 CYS A O 1
ATOM 1148 N N . GLY A 1 151 ? -4.295 9.480 5.720 1.00 94.44 151 GLY A N 1
ATOM 1149 C CA . GLY A 1 151 ? -5.706 9.708 5.385 1.00 94.44 151 GLY A CA 1
ATOM 1150 C C . GLY A 1 151 ? -6.080 9.241 3.974 1.00 94.44 151 GLY A C 1
ATOM 1151 O O . GLY A 1 151 ? -6.890 9.879 3.318 1.00 94.44 151 GLY A O 1
ATOM 1152 N N . MET A 1 152 ? -5.469 8.154 3.491 1.00 94.69 152 MET A N 1
ATOM 1153 C CA . MET A 1 152 ? -5.544 7.708 2.086 1.00 94.69 152 MET A CA 1
ATOM 1154 C C . MET A 1 152 ? -6.296 6.378 1.897 1.00 94.69 152 MET A C 1
ATOM 1156 O O . MET A 1 152 ? -6.050 5.653 0.928 1.00 94.69 152 MET A O 1
ATOM 1160 N N . LEU A 1 153 ? -7.174 6.027 2.846 1.00 93.56 153 LEU A N 1
ATOM 1161 C CA . LEU A 1 153 ? -7.888 4.743 2.870 1.00 93.56 153 LEU A CA 1
ATOM 1162 C C . LEU A 1 153 ? -8.749 4.556 1.620 1.00 93.56 153 LEU A C 1
ATOM 1164 O O . LEU A 1 153 ? -8.584 3.570 0.906 1.00 93.56 153 LEU A O 1
ATOM 1168 N N . ASP A 1 154 ? -9.594 5.537 1.313 1.00 92.50 154 ASP A N 1
ATOM 1169 C CA . ASP A 1 154 ? -10.512 5.465 0.170 1.00 92.50 154 ASP A CA 1
ATOM 1170 C C . ASP A 1 154 ? -9.818 5.723 -1.173 1.00 92.50 154 ASP A C 1
ATOM 1172 O O . ASP A 1 154 ? -10.294 5.296 -2.222 1.00 92.50 154 ASP A O 1
ATOM 1176 N N . SER A 1 155 ? -8.648 6.367 -1.153 1.00 91.56 155 SER A N 1
ATOM 1177 C CA . SER A 1 155 ? -7.816 6.580 -2.342 1.00 91.56 155 SER A CA 1
ATOM 1178 C C . SER A 1 155 ? -7.022 5.340 -2.756 1.00 91.56 155 SER A C 1
ATOM 1180 O O . SER A 1 155 ? -6.353 5.363 -3.789 1.00 91.56 155 SER A O 1
ATOM 1182 N N . THR A 1 156 ? -7.054 4.266 -1.961 1.00 93.94 156 THR A N 1
ATOM 1183 C CA . THR A 1 156 ? -6.303 3.039 -2.237 1.00 93.94 156 THR A CA 1
ATOM 1184 C C . THR A 1 156 ? -7.262 1.852 -2.396 1.00 93.94 156 THR A C 1
ATOM 1186 O O . THR A 1 156 ? -7.612 1.206 -1.407 1.00 93.94 156 THR A O 1
ATOM 1189 N N . PRO A 1 157 ? -7.682 1.519 -3.633 1.00 92.31 157 PRO A N 1
ATOM 1190 C CA . PRO A 1 157 ? -8.859 0.677 -3.884 1.00 92.31 157 PRO A CA 1
ATOM 1191 C C . PRO A 1 157 ? -8.833 -0.717 -3.247 1.00 92.31 157 PRO A C 1
ATOM 1193 O O . PRO A 1 157 ? -9.882 -1.253 -2.890 1.00 92.31 157 PRO A O 1
ATOM 1196 N N . TRP A 1 158 ? -7.653 -1.316 -3.071 1.00 95.38 158 TRP A N 1
ATOM 1197 C CA . TRP A 1 158 ? -7.536 -2.654 -2.495 1.00 95.38 158 TRP A CA 1
ATOM 1198 C C . TRP A 1 158 ? -7.724 -2.703 -0.965 1.00 95.38 158 TRP A C 1
ATOM 1200 O O . TRP A 1 158 ? -7.949 -3.790 -0.420 1.00 95.38 158 TRP A O 1
ATOM 1210 N N . PHE A 1 159 ? -7.686 -1.563 -0.257 1.00 95.75 159 PHE A N 1
ATOM 1211 C CA . PHE A 1 159 ? -7.894 -1.517 1.200 1.00 95.75 159 PHE A CA 1
ATOM 1212 C C . PHE A 1 159 ? -9.312 -1.901 1.617 1.00 95.75 159 PHE A C 1
ATOM 1214 O O . PHE A 1 159 ? -9.488 -2.470 2.693 1.00 95.75 159 PHE A O 1
ATOM 1221 N N . ALA A 1 160 ? -10.302 -1.699 0.744 1.00 95.75 160 ALA A N 1
ATOM 1222 C CA . ALA A 1 160 ? -11.681 -2.130 0.970 1.00 95.75 160 ALA A CA 1
ATOM 1223 C C . ALA A 1 160 ? -11.800 -3.636 1.281 1.00 95.75 160 ALA A C 1
ATOM 1225 O O . ALA A 1 160 ? -12.759 -4.054 1.922 1.00 95.75 160 ALA A O 1
ATOM 1226 N N . TYR A 1 161 ? -10.822 -4.444 0.856 1.00 96.19 161 TYR A N 1
ATOM 1227 C CA . TYR A 1 161 ? -10.826 -5.899 1.011 1.00 96.19 161 TYR A CA 1
ATOM 1228 C C . TYR A 1 161 ? -10.019 -6.411 2.208 1.00 96.19 161 TYR A C 1
ATOM 1230 O O . TYR A 1 161 ? -10.004 -7.616 2.451 1.00 96.19 161 TYR A O 1
ATOM 1238 N N . VAL A 1 162 ? -9.303 -5.549 2.931 1.00 96.00 162 VAL A N 1
ATOM 1239 C CA . VAL A 1 162 ? -8.405 -5.959 4.024 1.00 96.00 162 VAL A CA 1
ATOM 1240 C C . VAL A 1 162 ? -9.211 -6.441 5.243 1.00 96.00 162 VAL A C 1
ATOM 1242 O O . VAL A 1 162 ? -10.132 -5.744 5.668 1.00 96.00 162 VAL A O 1
ATOM 1245 N N . PRO A 1 163 ? -8.875 -7.591 5.863 1.00 95.44 163 PRO A N 1
ATOM 1246 C CA . PRO A 1 163 ? -9.542 -8.044 7.082 1.00 95.44 163 PRO A CA 1
ATOM 1247 C C . PRO A 1 163 ? -9.422 -7.043 8.235 1.00 95.44 163 PRO A C 1
ATOM 1249 O O . PRO A 1 163 ? -8.349 -6.483 8.468 1.00 95.44 163 PRO A O 1
ATOM 1252 N N . GLU A 1 164 ? -10.501 -6.898 9.003 1.00 94.75 164 GLU A N 1
ATOM 1253 C CA . GLU A 1 164 ? -10.678 -5.820 9.985 1.00 94.75 164 GLU A CA 1
ATOM 1254 C C . GLU A 1 164 ? -9.544 -5.727 11.005 1.00 94.75 164 GLU A C 1
ATOM 1256 O O . GLU A 1 164 ? -8.985 -4.656 11.230 1.00 94.75 164 GLU A O 1
ATOM 1261 N N . LYS A 1 165 ? -9.103 -6.880 11.515 1.00 95.12 165 LYS A N 1
ATOM 1262 C CA . LYS A 1 165 ? -8.001 -7.000 12.479 1.00 95.12 165 LYS A CA 1
ATOM 1263 C C . LYS A 1 165 ? -6.736 -6.222 12.094 1.00 95.12 165 LYS A C 1
ATOM 1265 O O . LYS A 1 165 ? -5.969 -5.820 12.963 1.00 95.12 165 LYS A O 1
ATOM 1270 N N . TYR A 1 166 ? -6.451 -6.052 10.799 1.00 95.88 166 TYR A N 1
ATOM 1271 C CA . TYR A 1 166 ? -5.263 -5.317 10.357 1.00 95.88 166 TYR A CA 1
ATOM 1272 C C . TYR A 1 166 ? -5.426 -3.805 10.494 1.00 95.88 166 TYR A C 1
ATOM 1274 O O . TYR A 1 166 ? -4.429 -3.133 10.764 1.00 95.88 166 TYR A O 1
ATOM 1282 N N . PHE A 1 167 ? -6.651 -3.292 10.371 1.00 96.56 167 PHE A N 1
ATOM 1283 C CA . PHE A 1 167 ? -6.966 -1.905 10.693 1.00 96.56 167 PHE A CA 1
ATOM 1284 C C . PHE A 1 167 ? -6.798 -1.635 12.182 1.00 96.56 167 PHE A C 1
ATOM 1286 O O . PHE A 1 167 ? -6.134 -0.661 12.514 1.00 96.56 167 PHE A O 1
ATOM 1293 N N . ASP A 1 168 ? -7.232 -2.541 13.063 1.00 96.75 168 ASP A N 1
ATOM 1294 C CA . ASP A 1 168 ? -7.001 -2.401 14.510 1.00 96.75 168 ASP A CA 1
ATOM 1295 C C . ASP A 1 168 ? -5.508 -2.315 14.847 1.00 96.75 168 ASP A C 1
ATOM 1297 O O . ASP A 1 168 ? -5.068 -1.414 15.563 1.00 96.75 168 ASP A O 1
ATOM 1301 N N . PHE A 1 169 ? -4.693 -3.214 14.280 1.00 96.62 169 PHE A N 1
ATOM 1302 C CA . PHE A 1 169 ? -3.240 -3.174 14.476 1.00 96.62 169 PHE A CA 1
ATOM 1303 C C . PHE A 1 169 ? -2.607 -1.889 13.923 1.00 96.62 169 PHE A C 1
ATOM 1305 O O . PHE A 1 169 ? -1.675 -1.350 14.526 1.00 96.62 169 PHE A O 1
ATOM 1312 N N . GLY A 1 170 ? -3.085 -1.405 12.774 1.00 96.50 170 GLY A N 1
ATOM 1313 C CA . GLY A 1 170 ? -2.623 -0.156 12.176 1.00 96.50 170 GLY A CA 1
ATOM 1314 C C . GLY A 1 170 ? -3.001 1.061 13.019 1.00 96.50 170 GLY A C 1
ATOM 1315 O O . GLY A 1 170 ? -2.128 1.858 13.357 1.00 96.50 170 GLY A O 1
ATOM 1316 N N . ALA A 1 171 ? -4.266 1.169 13.418 1.00 96.56 171 ALA A N 1
ATOM 1317 C CA . ALA A 1 171 ? -4.801 2.242 14.247 1.00 96.56 171 ALA A CA 1
ATOM 1318 C C . ALA A 1 171 ? -4.098 2.296 15.605 1.00 96.56 171 ALA A C 1
ATOM 1320 O O . ALA A 1 171 ? -3.583 3.345 15.981 1.00 96.56 171 ALA A O 1
ATOM 1321 N N . GLN A 1 172 ? -3.945 1.155 16.286 1.00 96.69 172 GLN A N 1
ATOM 1322 C CA . GLN A 1 172 ? -3.206 1.070 17.549 1.00 96.69 172 GLN A CA 1
ATOM 1323 C C . GLN A 1 172 ? -1.777 1.609 17.402 1.00 96.69 172 GLN A C 1
ATOM 1325 O O . GLN A 1 172 ? -1.290 2.362 18.249 1.00 96.69 172 GLN A O 1
ATOM 1330 N N . ARG A 1 173 ? -1.097 1.277 16.299 1.00 95.88 173 ARG A N 1
ATOM 1331 C CA . ARG A 1 173 ? 0.248 1.787 16.016 1.00 95.88 173 ARG A CA 1
ATOM 1332 C C . ARG A 1 173 ? 0.245 3.286 15.714 1.00 95.88 173 ARG A C 1
ATOM 1334 O O . ARG A 1 173 ? 1.116 4.002 16.207 1.00 95.88 173 ARG A O 1
ATOM 1341 N N . VAL A 1 174 ? -0.734 3.766 14.945 1.00 96.12 174 VAL A N 1
ATOM 1342 C CA . VAL A 1 174 ? -0.941 5.195 14.670 1.00 96.12 174 VAL A CA 1
ATOM 1343 C C . VAL A 1 174 ? -1.365 5.956 15.917 1.00 96.12 174 VAL A C 1
ATOM 1345 O O . VAL A 1 174 ? -1.099 7.141 15.972 1.00 96.12 174 VAL A O 1
ATOM 1348 N N . GLN A 1 175 ? -1.923 5.350 16.954 1.00 95.06 175 GLN A N 1
ATOM 1349 C CA . GLN A 1 175 ? -2.345 6.058 18.170 1.00 95.06 175 GLN A CA 1
ATOM 1350 C C . GLN A 1 175 ? -1.342 5.918 19.324 1.00 95.06 175 GLN A C 1
ATOM 1352 O O . GLN A 1 175 ? -1.403 6.669 20.294 1.00 95.06 175 GLN A O 1
ATOM 1357 N N . SER A 1 176 ? -0.366 5.013 19.202 1.00 93.38 176 SER A N 1
ATOM 1358 C CA . SER A 1 176 ? 0.653 4.792 20.229 1.00 93.38 176 SER A CA 1
ATOM 1359 C C . SER A 1 176 ? 1.514 6.031 20.492 1.00 93.38 176 SER A C 1
ATOM 1361 O O . SER A 1 176 ? 2.089 6.617 19.568 1.00 93.38 176 SER A O 1
ATOM 1363 N N . SER A 1 177 ? 1.706 6.384 21.762 1.00 88.44 177 SER A N 1
ATOM 1364 C CA . SER A 1 177 ? 2.663 7.421 22.168 1.00 88.44 177 SER A CA 1
ATOM 1365 C C . SER A 1 177 ? 4.112 7.073 21.799 1.00 88.44 177 SER A C 1
ATOM 1367 O O . SER A 1 177 ? 4.913 7.980 21.610 1.00 88.44 177 SER A O 1
ATOM 1369 N N . SER A 1 178 ? 4.428 5.785 21.614 1.00 87.94 178 SER A N 1
ATOM 1370 C CA . SER A 1 178 ? 5.753 5.285 21.212 1.00 87.94 178 SER A CA 1
ATOM 1371 C C . SER A 1 178 ? 6.037 5.333 19.704 1.00 87.94 178 SER A C 1
ATOM 1373 O O . SER A 1 178 ? 6.991 4.721 19.225 1.00 87.94 178 SER A O 1
ATOM 1375 N N . LEU A 1 179 ? 5.191 5.992 18.904 1.00 90.44 179 LEU A N 1
ATOM 1376 C CA . LEU A 1 179 ? 5.479 6.175 17.481 1.00 90.44 179 LEU A CA 1
ATOM 1377 C C . LEU A 1 179 ? 6.557 7.252 17.308 1.00 90.44 179 LEU A C 1
ATOM 1379 O O . LEU A 1 179 ? 6.249 8.430 17.160 1.00 90.44 179 LEU A O 1
ATOM 1383 N N . ASP A 1 180 ? 7.815 6.820 17.299 1.00 86.38 180 ASP A N 1
ATOM 1384 C CA . ASP A 1 180 ? 8.983 7.712 17.289 1.00 86.38 180 ASP A CA 1
ATOM 1385 C C . ASP A 1 180 ? 9.269 8.362 15.928 1.00 86.38 180 ASP A C 1
ATOM 1387 O O . ASP A 1 180 ? 10.023 9.331 15.834 1.00 86.38 180 ASP A O 1
ATOM 1391 N N . LYS A 1 181 ? 8.713 7.814 14.840 1.00 89.00 181 LYS A N 1
ATOM 1392 C CA . LYS A 1 181 ? 8.968 8.266 13.463 1.00 89.00 181 LYS A CA 1
ATOM 1393 C C . LYS A 1 181 ? 7.703 8.218 12.628 1.00 89.00 181 LYS A C 1
ATOM 1395 O O . LYS A 1 181 ? 6.899 7.296 12.777 1.00 89.00 181 LYS A O 1
ATOM 1400 N N . SER A 1 182 ? 7.555 9.193 11.729 1.00 89.62 182 SER A N 1
ATOM 1401 C CA . SER A 1 182 ? 6.441 9.195 10.783 1.00 89.62 182 SER A CA 1
ATOM 1402 C C . SER A 1 182 ? 6.485 7.907 9.963 1.00 89.62 182 SER A C 1
ATOM 1404 O O . SER A 1 182 ? 7.560 7.551 9.465 1.00 89.62 182 SER A O 1
ATOM 1406 N N . PRO A 1 183 ? 5.351 7.201 9.808 1.00 92.38 183 PRO A N 1
ATOM 1407 C CA . PRO A 1 183 ? 5.251 6.122 8.842 1.00 92.38 183 PRO A CA 1
ATOM 1408 C C . PRO A 1 183 ? 5.661 6.619 7.446 1.00 92.38 183 PRO A C 1
ATOM 1410 O O . PRO A 1 183 ? 5.557 7.823 7.176 1.00 92.38 183 PRO A O 1
ATOM 1413 N N . PRO A 1 184 ? 6.111 5.717 6.554 1.00 91.31 184 PRO A N 1
ATOM 1414 C CA . PRO A 1 184 ? 6.361 6.061 5.159 1.00 91.31 184 PRO A CA 1
ATOM 1415 C C . PRO A 1 184 ? 5.155 6.777 4.557 1.00 91.31 184 PRO A C 1
ATOM 1417 O O . PRO A 1 184 ? 4.017 6.360 4.792 1.00 91.31 184 PRO A O 1
ATOM 1420 N N . ARG A 1 185 ? 5.410 7.857 3.817 1.00 91.12 185 ARG A N 1
ATOM 1421 C CA . ARG A 1 185 ? 4.360 8.647 3.176 1.00 91.12 185 ARG A CA 1
ATOM 1422 C C . ARG A 1 185 ? 3.593 7.773 2.181 1.00 91.12 185 ARG A C 1
ATOM 1424 O O . ARG A 1 185 ? 4.190 6.959 1.478 1.00 91.12 185 ARG A O 1
ATOM 1431 N N . TRP A 1 186 ? 2.274 7.923 2.162 1.00 94.12 186 TRP A N 1
ATOM 1432 C CA . TRP A 1 186 ? 1.389 7.223 1.239 1.00 94.12 186 TRP A CA 1
ATOM 1433 C C . TRP A 1 186 ? 0.869 8.198 0.189 1.00 94.12 186 TRP A C 1
ATOM 1435 O O . TRP A 1 186 ? -0.190 8.794 0.357 1.00 94.12 186 TRP A O 1
ATOM 1445 N N . ASP A 1 187 ? 1.661 8.401 -0.857 1.00 90.25 187 ASP A N 1
ATOM 1446 C CA . ASP A 1 187 ? 1.316 9.307 -1.950 1.00 90.25 187 ASP A CA 1
ATOM 1447 C C . ASP A 1 187 ? 0.431 8.628 -3.005 1.00 90.25 187 ASP A C 1
ATOM 1449 O O . ASP A 1 187 ? 0.287 7.398 -3.045 1.00 90.25 187 ASP A O 1
ATOM 1453 N N . SER A 1 188 ? -0.187 9.446 -3.858 1.00 91.31 188 SER A N 1
ATOM 1454 C CA . SER A 1 188 ? -0.916 8.969 -5.034 1.00 91.31 188 SER A CA 1
ATOM 1455 C C . SER A 1 188 ? 0.007 8.174 -5.954 1.00 91.31 188 SER A C 1
ATOM 1457 O O . SER A 1 188 ? 1.202 8.455 -6.054 1.00 91.31 188 SER A O 1
ATOM 1459 N N . LEU A 1 189 ? -0.553 7.172 -6.632 1.00 91.81 189 LEU A N 1
ATOM 1460 C CA . LEU A 1 189 ? 0.220 6.370 -7.572 1.00 91.81 189 LEU A CA 1
ATOM 1461 C C . LEU A 1 189 ? 0.736 7.225 -8.739 1.00 91.81 189 LEU A C 1
ATOM 1463 O O . LEU A 1 189 ? 0.020 8.123 -9.197 1.00 91.81 189 LEU A O 1
ATOM 1467 N N . PRO A 1 190 ? 1.941 6.923 -9.254 1.00 89.69 190 PRO A N 1
ATOM 1468 C CA . PRO A 1 190 ? 2.417 7.484 -10.508 1.00 89.69 190 PRO A CA 1
ATOM 1469 C C . PRO A 1 190 ? 1.404 7.255 -11.627 1.00 89.69 190 PRO A C 1
ATOM 1471 O O . PRO A 1 190 ? 0.849 6.167 -11.765 1.00 89.69 190 PRO A O 1
ATOM 1474 N N . THR A 1 191 ? 1.178 8.277 -12.444 1.00 84.81 191 THR A N 1
ATOM 1475 C CA . THR A 1 191 ? 0.392 8.143 -13.673 1.00 84.81 191 THR A CA 1
ATOM 1476 C C . THR A 1 191 ? 1.354 7.926 -14.831 1.00 84.81 191 THR A C 1
ATOM 1478 O O . THR A 1 191 ? 2.364 8.627 -14.923 1.00 84.81 191 THR A O 1
ATOM 1481 N N . HIS A 1 192 ? 1.058 6.972 -15.715 1.00 73.44 192 HIS A N 1
ATOM 1482 C CA . HIS A 1 192 ? 1.799 6.843 -16.963 1.00 73.44 192 HIS A CA 1
ATOM 1483 C C . HIS A 1 192 ? 1.539 8.113 -17.773 1.00 73.44 192 HIS A C 1
ATOM 1485 O O . HIS A 1 192 ? 0.430 8.325 -18.265 1.00 73.44 192 HIS A O 1
ATOM 1491 N N . ARG A 1 193 ? 2.530 9.002 -17.858 1.00 63.78 193 ARG A N 1
ATOM 1492 C CA . ARG A 1 193 ? 2.448 10.159 -18.743 1.00 63.78 193 ARG A CA 1
ATOM 1493 C C . ARG A 1 193 ? 2.494 9.599 -20.159 1.00 63.78 193 ARG A C 1
ATOM 1495 O O . ARG A 1 193 ? 3.578 9.333 -20.667 1.00 63.78 193 ARG A O 1
ATOM 1502 N N . SER A 1 194 ? 1.339 9.351 -20.777 1.00 55.31 194 SER A N 1
ATOM 1503 C CA . SER A 1 194 ? 1.337 9.242 -22.231 1.00 55.31 194 SER A CA 1
ATOM 1504 C C . SER A 1 194 ? 1.859 10.581 -22.731 1.00 55.31 194 SER A C 1
ATOM 1506 O O . SER A 1 194 ? 1.413 11.631 -22.259 1.00 55.31 194 SER A O 1
ATOM 1508 N N . LEU A 1 195 ? 2.846 10.554 -23.621 1.00 52.03 195 LEU A N 1
ATOM 1509 C CA . LEU A 1 195 ? 3.118 11.697 -24.477 1.00 52.03 195 LEU A CA 1
ATOM 1510 C C . LEU A 1 195 ? 1.762 12.042 -25.097 1.00 52.03 195 LEU A C 1
ATOM 1512 O O . LEU A 1 195 ? 1.183 11.232 -25.816 1.00 52.03 195 LEU A O 1
ATOM 1516 N N . SER A 1 196 ? 1.151 13.135 -24.648 1.00 46.66 196 SER A N 1
ATOM 1517 C CA . SER A 1 196 ? -0.087 13.620 -25.244 1.00 46.66 196 SER A CA 1
ATOM 1518 C C . SER A 1 196 ? 0.192 13.877 -26.721 1.00 46.66 196 SER A C 1
ATOM 1520 O O . SER A 1 196 ? 1.290 14.341 -27.024 1.00 46.66 196 SER A O 1
ATOM 1522 N N . ASP A 1 197 ? -0.780 13.611 -27.596 1.00 51.78 197 ASP A N 1
ATOM 1523 C CA . ASP A 1 197 ? -0.698 13.721 -29.067 1.00 51.78 197 ASP A CA 1
ATOM 1524 C C . ASP A 1 197 ? 0.106 14.921 -29.607 1.00 51.78 197 ASP A C 1
ATOM 1526 O O . ASP A 1 197 ? 0.729 14.815 -30.654 1.00 51.78 197 ASP A O 1
ATOM 1530 N N . SER A 1 198 ? 0.201 16.029 -28.865 1.00 54.06 198 SER A N 1
ATOM 1531 C CA . SER A 1 198 ? 1.026 17.185 -29.233 1.00 54.06 198 SER A CA 1
ATOM 1532 C C . SER A 1 198 ? 2.524 16.917 -29.441 1.00 54.06 198 SER A C 1
ATOM 1534 O O . SER A 1 198 ? 3.131 17.623 -30.241 1.00 54.06 198 SER A O 1
ATOM 1536 N N . ASP A 1 199 ? 3.147 15.947 -28.760 1.00 54.75 199 ASP A N 1
ATOM 1537 C CA . ASP A 1 199 ? 4.553 15.591 -29.050 1.00 54.75 199 ASP A CA 1
ATOM 1538 C C . ASP A 1 199 ? 4.662 14.718 -30.315 1.00 54.75 199 ASP A C 1
ATOM 1540 O O . ASP A 1 199 ? 5.654 14.798 -31.045 1.00 54.75 199 ASP A O 1
ATOM 1544 N N . SER A 1 200 ? 3.619 13.934 -30.617 1.00 56.16 200 SER A N 1
ATOM 1545 C CA . SER A 1 200 ? 3.534 13.138 -31.844 1.00 56.16 200 SER A CA 1
ATOM 1546 C C . SER A 1 200 ? 3.386 14.034 -33.081 1.00 56.16 200 SER A C 1
ATOM 1548 O O . SER A 1 200 ? 4.090 13.855 -34.075 1.00 56.16 200 SER A O 1
ATOM 1550 N N . ASP A 1 201 ? 2.543 15.064 -33.001 1.00 57.59 201 ASP A N 1
ATOM 1551 C CA . ASP A 1 201 ? 2.366 16.038 -34.085 1.00 57.59 201 ASP A CA 1
ATOM 1552 C C . ASP A 1 201 ? 3.655 16.831 -34.361 1.00 57.59 201 ASP A C 1
ATOM 1554 O O . ASP A 1 201 ? 3.970 17.165 -35.505 1.00 57.59 201 ASP A O 1
ATOM 1558 N N . SER A 1 202 ? 4.445 17.095 -33.315 1.00 61.28 202 SER A N 1
ATOM 1559 C CA . SER A 1 202 ? 5.701 17.843 -33.418 1.00 61.28 202 SER A CA 1
ATOM 1560 C C . SER A 1 202 ? 6.797 17.050 -34.148 1.00 61.28 202 SER A C 1
ATOM 1562 O O . SER A 1 202 ? 7.507 17.611 -34.985 1.00 61.28 202 SER A O 1
ATOM 1564 N N . PHE A 1 203 ? 6.905 15.731 -33.915 1.00 61.91 203 PHE A N 1
ATOM 1565 C CA . PHE A 1 203 ? 7.846 14.889 -34.672 1.00 61.91 203 PHE A CA 1
ATOM 1566 C C . PHE A 1 203 ? 7.394 14.687 -36.128 1.00 61.91 203 PHE A C 1
ATOM 1568 O O . PHE A 1 203 ? 8.234 14.692 -37.029 1.00 61.91 203 PHE A O 1
ATOM 1575 N N . MET A 1 204 ? 6.083 14.546 -36.374 1.00 63.59 204 MET A N 1
ATOM 1576 C CA . MET A 1 204 ? 5.552 14.411 -37.736 1.00 63.59 204 MET A CA 1
ATOM 1577 C C . MET A 1 204 ? 5.709 15.707 -38.548 1.00 63.59 204 MET A C 1
ATOM 1579 O O . MET A 1 204 ? 6.005 15.661 -39.740 1.00 63.59 204 MET A O 1
ATOM 1583 N N . SER A 1 205 ? 5.606 16.870 -37.903 1.00 61.22 205 SER A N 1
ATOM 1584 C CA . SER A 1 205 ? 5.844 18.174 -38.535 1.00 61.22 205 SER A CA 1
ATOM 1585 C C . SER A 1 205 ? 7.305 18.372 -38.977 1.00 61.22 205 SER A C 1
ATOM 1587 O O . SER A 1 205 ? 7.565 18.899 -40.063 1.00 61.22 205 SER A O 1
ATOM 1589 N N . TRP A 1 206 ? 8.273 17.884 -38.189 1.00 64.31 206 TRP A N 1
ATOM 1590 C CA . TRP A 1 206 ? 9.691 17.912 -38.567 1.00 64.31 206 TRP A CA 1
ATOM 1591 C C . TRP A 1 206 ? 9.954 17.100 -39.843 1.00 64.31 206 TRP A C 1
ATOM 1593 O O . TRP A 1 206 ? 10.570 17.614 -40.774 1.00 64.31 206 TRP A O 1
ATOM 1603 N N . ILE A 1 207 ? 9.473 15.851 -39.919 1.00 64.12 207 ILE A N 1
ATOM 1604 C CA . ILE A 1 207 ? 9.711 14.990 -41.096 1.00 64.12 207 ILE A CA 1
ATOM 1605 C C . ILE A 1 207 ? 8.990 15.502 -42.350 1.00 64.12 207 ILE A C 1
ATOM 1607 O O . ILE A 1 207 ? 9.484 15.326 -43.459 1.00 64.12 207 ILE A O 1
ATOM 1611 N N . SER A 1 208 ? 7.842 16.171 -42.198 1.00 60.53 208 SER A N 1
ATOM 1612 C CA . SER A 1 208 ? 7.136 16.781 -43.330 1.00 60.53 208 SER A CA 1
ATOM 1613 C C . SER A 1 208 ? 7.836 18.032 -43.863 1.00 60.53 208 SER A C 1
ATOM 1615 O O . SER A 1 208 ? 7.687 18.343 -45.041 1.00 60.53 208 SER A O 1
ATOM 1617 N N . SER A 1 209 ? 8.627 18.718 -43.035 1.00 58.31 209 SER A N 1
ATOM 1618 C CA . SER A 1 209 ? 9.399 19.893 -43.461 1.00 58.31 209 SER A CA 1
ATOM 1619 C C . SER A 1 209 ? 10.653 19.528 -44.277 1.00 58.31 209 SER A C 1
ATOM 1621 O O . SER A 1 209 ? 11.138 20.360 -45.033 1.00 58.31 209 SER A O 1
ATOM 1623 N N . GLU A 1 210 ? 11.153 18.290 -44.170 1.00 56.19 210 GLU A N 1
ATOM 1624 C CA . GLU A 1 210 ? 12.311 17.770 -44.928 1.00 56.19 210 GLU A CA 1
ATOM 1625 C C . GLU A 1 210 ? 11.953 17.310 -46.357 1.00 56.19 210 GLU A C 1
ATOM 1627 O O . GLU A 1 210 ? 12.816 17.237 -47.223 1.00 56.19 210 GLU A O 1
ATOM 1632 N N . ALA A 1 211 ? 10.681 17.033 -46.649 1.00 55.09 211 ALA A N 1
ATOM 1633 C CA . ALA A 1 211 ? 10.263 16.498 -47.949 1.00 55.09 211 ALA A CA 1
ATOM 1634 C C . ALA A 1 211 ? 9.898 17.573 -48.998 1.00 55.09 211 ALA A C 1
ATOM 1636 O O . ALA A 1 211 ? 9.321 17.240 -50.030 1.00 55.09 211 ALA A O 1
ATOM 1637 N N . SER A 1 212 ? 10.197 18.850 -48.738 1.00 54.12 212 SER A N 1
ATOM 1638 C CA . SER A 1 212 ? 9.914 19.973 -49.650 1.00 54.12 212 SER A CA 1
ATOM 1639 C C . SER A 1 212 ? 11.201 20.614 -50.182 1.00 54.12 212 SER A C 1
ATOM 1641 O O . SER A 1 212 ? 11.390 21.821 -50.071 1.00 54.12 212 SER A O 1
ATOM 1643 N N . ASP A 1 213 ? 12.087 19.799 -50.753 1.00 59.84 213 ASP A N 1
ATOM 1644 C CA . ASP A 1 213 ? 13.078 20.247 -51.736 1.00 59.84 213 ASP A CA 1
ATOM 1645 C C . ASP A 1 213 ? 12.447 20.057 -53.127 1.00 59.84 213 ASP A C 1
ATOM 1647 O O . ASP A 1 213 ? 12.550 18.984 -53.724 1.00 59.84 213 ASP A O 1
ATOM 1651 N N . ASP A 1 214 ? 11.715 21.070 -53.608 1.00 59.50 214 ASP A N 1
ATOM 1652 C CA . ASP A 1 214 ? 11.291 21.143 -55.011 1.00 59.50 214 ASP A CA 1
ATOM 1653 C C . ASP A 1 214 ? 12.193 22.126 -55.761 1.00 59.50 214 ASP A C 1
ATOM 1655 O O . ASP A 1 214 ? 12.243 23.330 -55.496 1.00 59.50 214 ASP A O 1
ATOM 1659 N N . ASP A 1 215 ? 12.948 21.519 -56.665 1.00 64.81 215 ASP A N 1
ATOM 1660 C CA . ASP A 1 215 ? 13.885 22.057 -57.631 1.00 64.81 215 ASP A CA 1
ATOM 1661 C C . ASP A 1 215 ? 13.242 23.159 -58.494 1.00 64.81 215 ASP A C 1
ATOM 1663 O O . ASP A 1 215 ? 12.200 22.972 -59.118 1.00 64.81 215 ASP A O 1
ATOM 1667 N N . SER A 1 216 ? 13.880 24.325 -58.585 1.00 56.12 216 SER A N 1
ATOM 1668 C CA . SER A 1 216 ? 13.700 25.206 -59.745 1.00 56.12 216 SER A CA 1
ATOM 1669 C C . SER A 1 216 ? 14.978 25.983 -60.003 1.00 56.12 216 SER A C 1
ATOM 1671 O O . SER A 1 216 ? 15.171 27.131 -59.603 1.00 56.12 216 SER A O 1
ATOM 1673 N N . ASN A 1 217 ? 15.873 25.267 -60.672 1.00 64.50 217 ASN A N 1
ATOM 1674 C CA . ASN A 1 217 ? 16.943 25.806 -61.486 1.00 64.50 217 ASN A CA 1
ATOM 1675 C C . ASN A 1 217 ? 16.387 26.618 -62.682 1.00 64.50 217 ASN A C 1
ATOM 1677 O O . ASN A 1 217 ? 15.320 26.309 -63.209 1.00 64.50 217 ASN A O 1
ATOM 1681 N N . ASP A 1 218 ? 17.205 27.562 -63.161 1.00 60.72 218 ASP A N 1
ATOM 1682 C CA . ASP A 1 218 ? 17.112 28.296 -64.440 1.00 60.72 218 ASP A CA 1
ATOM 1683 C C . ASP A 1 218 ? 16.096 29.463 -64.491 1.00 60.72 218 ASP A C 1
ATOM 1685 O O . ASP A 1 218 ? 14.896 29.269 -64.674 1.00 60.72 218 ASP A O 1
ATOM 1689 N N . LYS A 1 219 ? 16.557 30.724 -64.445 1.00 46.41 219 LYS A N 1
ATOM 1690 C CA . LYS A 1 219 ? 17.160 31.456 -65.576 1.00 46.41 219 LYS A CA 1
ATOM 1691 C C . LYS A 1 219 ? 17.588 32.879 -65.198 1.00 46.41 219 LYS A C 1
ATOM 1693 O O . LYS A 1 219 ? 16.860 33.528 -64.416 1.00 46.41 219 LYS A O 1
#

Organism: NCBI:txid221518